Protein AF-0000000072258390 (afdb_homodimer)

Structure (mmCIF, N/CA/C/O backbone):
data_AF-0000000072258390-model_v1
#
loop_
_entity.id
_entity.type
_entity.pdbx_description
1 polymer 'DUF4168 domain-containing protein'
#
loop_
_atom_site.group_PDB
_atom_site.id
_atom_site.type_symbol
_atom_site.label_atom_id
_atom_site.label_alt_id
_atom_site.label_comp_id
_atom_site.label_asym_id
_atom_site.label_entity_id
_atom_site.label_seq_id
_atom_site.pdbx_PDB_ins_code
_atom_site.Cartn_x
_atom_site.Cartn_y
_atom_site.Cartn_z
_atom_site.occupancy
_atom_site.B_iso_or_equiv
_atom_site.auth_seq_id
_atom_site.auth_comp_id
_atom_site.auth_asym_id
_atom_site.auth_atom_id
_atom_site.pdbx_PDB_model_num
ATOM 1 N N . MET A 1 1 ? 30.703 -3.967 0.787 1 18.64 1 MET A N 1
ATOM 2 C CA . MET A 1 1 ? 29.734 -3.896 -0.301 1 18.64 1 MET A CA 1
ATOM 3 C C . MET A 1 1 ? 28.344 -4.27 0.19 1 18.64 1 MET A C 1
ATOM 5 O O . MET A 1 1 ? 28.078 -5.438 0.483 1 18.64 1 MET A O 1
ATOM 9 N N . TYR A 1 2 ? 27.672 -3.467 0.998 1 19.62 2 TYR A N 1
ATOM 10 C CA . TYR A 1 2 ? 26.516 -3.748 1.828 1 19.62 2 TYR A CA 1
ATOM 11 C C . TYR A 1 2 ? 25.297 -4.055 0.969 1 19.62 2 TYR A C 1
ATOM 13 O O . TYR A 1 2 ? 24.891 -3.244 0.13 1 19.62 2 TYR A O 1
ATOM 21 N N . LYS A 1 3 ? 25.266 -5.355 0.508 1 24.11 3 LYS A N 1
ATOM 22 C CA . LYS A 1 3 ? 24.156 -5.898 -0.266 1 24.11 3 LYS A CA 1
ATOM 23 C C . LYS A 1 3 ? 22.812 -5.465 0.323 1 24.11 3 LYS A C 1
ATOM 25 O O . LYS A 1 3 ? 22.5 -5.801 1.465 1 24.11 3 LYS A O 1
ATOM 30 N N . LEU A 1 4 ? 22.359 -4.32 -0.028 1 23.22 4 LEU A N 1
ATOM 31 C CA . LEU A 1 4 ? 21.031 -3.838 0.276 1 23.22 4 LEU A CA 1
ATOM 32 C C . LEU A 1 4 ? 19.969 -4.852 -0.155 1 23.22 4 LEU A C 1
ATOM 34 O O . LEU A 1 4 ? 19.719 -5.027 -1.351 1 23.22 4 LEU A O 1
ATOM 38 N N . VAL A 1 5 ? 20.062 -6.09 0.28 1 22.2 5 VAL A N 1
ATOM 39 C CA . VAL A 1 5 ? 18.969 -7.039 0.092 1 22.2 5 VAL A CA 1
ATOM 40 C C . VAL A 1 5 ? 17.641 -6.359 0.39 1 22.2 5 VAL A C 1
ATOM 42 O O . VAL A 1 5 ? 17.359 -5.992 1.535 1 22.2 5 VAL A O 1
ATOM 45 N N . VAL A 1 6 ? 17.25 -5.461 -0.378 1 26.17 6 VAL A N 1
ATOM 46 C CA . VAL A 1 6 ? 15.906 -4.883 -0.318 1 26.17 6 VAL A CA 1
ATOM 47 C C . VAL A 1 6 ? 14.859 -5.996 -0.324 1 26.17 6 VAL A C 1
ATOM 49 O O . VAL A 1 6 ? 14.789 -6.781 -1.272 1 26.17 6 VAL A O 1
ATOM 52 N N . PRO A 1 7 ? 14.578 -6.543 0.757 1 27.72 7 PRO A N 1
ATOM 53 C CA . PRO A 1 7 ? 13.547 -7.582 0.695 1 27.72 7 PRO A CA 1
ATOM 54 C C . PRO A 1 7 ? 12.4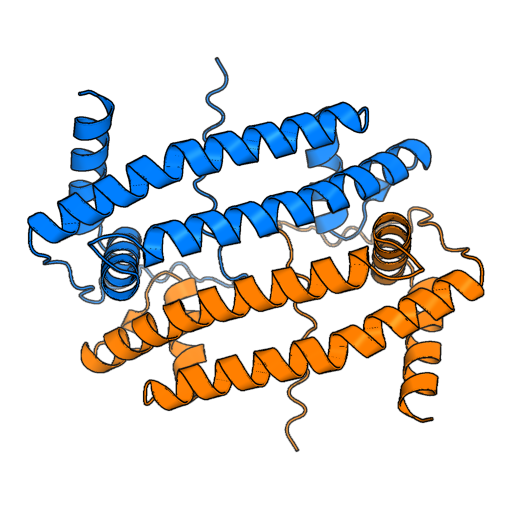06 -7.223 -0.252 1 27.72 7 PRO A C 1
ATOM 56 O O . PRO A 1 7 ? 12.117 -6.043 -0.462 1 27.72 7 PRO A O 1
ATOM 59 N N . PHE A 1 8 ? 12.297 -7.945 -1.267 1 29 8 PHE A N 1
ATOM 60 C CA . PHE A 1 8 ? 11.141 -7.914 -2.154 1 29 8 PHE A CA 1
ATOM 61 C C . PHE A 1 8 ? 9.875 -7.566 -1.381 1 29 8 PHE A C 1
ATOM 63 O O . PHE A 1 8 ? 9.469 -8.312 -0.485 1 29 8 PHE A O 1
ATOM 70 N N . PHE A 1 9 ? 9.805 -6.336 -1.079 1 28.81 9 PHE A N 1
ATOM 71 C CA . PHE A 1 9 ? 8.641 -5.844 -0.343 1 28.81 9 PHE A CA 1
ATOM 72 C C . PHE A 1 9 ? 7.348 -6.379 -0.949 1 28.81 9 PHE A C 1
ATOM 74 O O . PHE A 1 9 ? 6.984 -6.016 -2.068 1 28.81 9 PHE A O 1
ATOM 81 N N . VAL A 1 10 ? 7.129 -7.664 -0.891 1 28.33 10 VAL A N 1
ATOM 82 C CA . VAL A 1 10 ? 5.766 -8.148 -1.091 1 28.33 10 VAL A CA 1
ATOM 83 C C . VAL A 1 10 ? 4.777 -7.164 -0.468 1 28.33 10 VAL A C 1
ATOM 85 O O . VAL A 1 10 ? 4.863 -6.855 0.723 1 28.33 10 VAL A O 1
ATOM 88 N N . PHE A 1 11 ? 4.34 -6.23 -1.202 1 30.25 11 PHE A N 1
ATOM 89 C CA . PHE A 1 11 ? 3.176 -5.406 -0.898 1 30.25 11 PHE A CA 1
ATOM 90 C C . PHE A 1 11 ? 2.205 -6.152 0.009 1 30.25 11 PHE A C 1
ATOM 92 O O . PHE A 1 11 ? 1.438 -6.996 -0.457 1 30.25 11 PHE A O 1
ATOM 99 N N . ALA A 1 12 ? 2.682 -6.508 1.164 1 30.08 12 ALA A N 1
ATOM 100 C CA . ALA A 1 12 ? 1.752 -7.082 2.135 1 30.08 12 ALA A CA 1
ATOM 101 C C . ALA A 1 12 ? 0.51 -6.207 2.285 1 30.08 12 ALA A C 1
ATOM 103 O O . ALA A 1 12 ? 0.615 -5.016 2.576 1 30.08 12 ALA A O 1
ATOM 104 N N . LEU A 1 13 ? -0.438 -6.402 1.607 1 29.64 13 LEU A N 1
ATOM 105 C CA . LEU A 1 13 ? -1.771 -5.984 2.023 1 29.64 13 LEU A CA 1
ATOM 106 C C . LEU A 1 13 ? -1.887 -5.965 3.543 1 29.64 13 LEU A C 1
ATOM 108 O O . LEU A 1 13 ? -1.818 -7.016 4.188 1 29.64 13 LEU A O 1
ATOM 112 N N . PHE A 1 14 ? -1.233 -4.984 4.086 1 31.42 14 PHE A N 1
ATOM 113 C CA . PHE A 1 14 ? -1.323 -4.711 5.516 1 31.42 14 PHE A CA 1
ATOM 114 C C . PHE A 1 14 ? -2.748 -4.914 6.016 1 31.42 14 PHE A C 1
ATOM 116 O O . PHE A 1 14 ? -3.545 -3.975 6.039 1 31.42 14 PHE A O 1
ATOM 123 N N . PHE A 1 15 ? -3.408 -6.016 5.785 1 30.53 15 PHE A N 1
ATOM 124 C CA . PHE A 1 15 ? -4.453 -6.352 6.746 1 30.53 15 PHE A CA 1
ATOM 125 C C . PHE A 1 15 ? -3.902 -6.355 8.164 1 30.53 15 PHE A C 1
ATOM 127 O O . PHE A 1 15 ? -2.957 -7.09 8.469 1 30.53 15 PHE A O 1
ATOM 134 N N . GLY A 1 16 ? -3.764 -5.176 8.766 1 30.98 16 GLY A N 1
ATOM 135 C CA . GLY A 1 16 ? -3.475 -4.969 10.18 1 30.98 16 GLY A CA 1
ATOM 136 C C . GLY A 1 16 ? -3.947 -6.113 11.055 1 30.98 16 GLY A C 1
ATOM 137 O O . GLY A 1 16 ? -4.957 -5.988 11.75 1 30.98 16 GLY A O 1
ATOM 138 N N . PHE A 1 17 ? -4.152 -7.352 10.703 1 27.19 17 PHE A N 1
ATOM 139 C CA . PHE A 1 17 ? -4.422 -8.359 11.727 1 27.19 17 PHE A CA 1
ATOM 140 C C . PHE A 1 17 ? -3.217 -8.539 12.641 1 27.19 17 PHE A C 1
ATOM 142 O O . PHE A 1 17 ? -2.078 -8.594 12.172 1 27.19 17 PHE A O 1
ATOM 149 N N . THR A 1 18 ? -3.18 -7.945 13.859 1 28.89 18 THR A N 1
ATOM 150 C CA . THR A 1 18 ? -2.332 -8.281 15 1 28.89 18 THR A CA 1
ATOM 151 C C . THR A 1 18 ? -1.935 -9.75 14.969 1 28.89 18 THR A C 1
ATOM 153 O O . THR A 1 18 ? -2.771 -10.617 14.711 1 28.89 18 THR A O 1
ATOM 156 N N . ALA A 1 19 ? -0.691 -10.086 14.734 1 29.61 19 ALA A N 1
ATOM 157 C CA . ALA A 1 19 ? 0.117 -11.289 14.594 1 29.61 19 ALA A CA 1
ATOM 158 C C . ALA A 1 19 ? 0.12 -12.102 15.891 1 29.61 19 ALA A C 1
ATOM 160 O O . ALA A 1 19 ? 0.948 -11.859 16.781 1 29.61 19 ALA A O 1
ATOM 161 N N . SER A 1 20 ? -0.78 -12.195 16.812 1 30.02 20 SER A N 1
ATOM 162 C CA . SER A 1 20 ? -0.379 -13.281 17.688 1 30.02 20 SER A CA 1
ATOM 163 C C . SER A 1 20 ? -0.099 -14.555 16.906 1 30.02 20 SER A C 1
ATOM 165 O O . SER A 1 20 ? -1.012 -15.344 16.656 1 30.02 20 SER A O 1
ATOM 167 N N . ALA A 1 21 ? 0.735 -14.555 15.898 1 32.16 21 ALA A N 1
ATOM 168 C CA . ALA A 1 21 ? 0.927 -15.789 15.141 1 32.16 21 ALA A CA 1
ATOM 169 C C . ALA A 1 21 ? 1.533 -16.875 16.016 1 32.16 21 ALA A C 1
ATOM 171 O O . ALA A 1 21 ? 2.668 -16.75 16.484 1 32.16 21 ALA A O 1
ATOM 172 N N . GLN A 1 22 ? 0.817 -17.609 16.875 1 29.64 22 GLN A N 1
ATOM 173 C CA . GLN A 1 22 ? 1.322 -18.922 17.234 1 29.64 22 GLN A CA 1
ATOM 174 C C . GLN A 1 22 ? 1.975 -19.625 16.047 1 29.64 22 GLN A C 1
ATOM 176 O O . GLN A 1 22 ? 1.495 -19.5 14.914 1 29.64 22 GLN A O 1
ATOM 181 N N . GLU A 1 23 ? 3.232 -20.062 16.062 1 32.78 23 GLU A N 1
ATOM 182 C CA . GLU A 1 23 ? 4.027 -20.875 15.141 1 32.78 23 GLU A CA 1
ATOM 183 C C . GLU A 1 23 ? 3.227 -22.062 14.625 1 32.78 23 GLU A C 1
ATOM 185 O O . GLU A 1 23 ? 3.24 -23.141 15.227 1 32.78 23 GLU A O 1
ATOM 190 N N . VAL A 1 24 ? 1.933 -22.156 14.641 1 33.72 24 VAL A N 1
ATOM 191 C CA . VAL A 1 24 ? 1.408 -23.375 14.039 1 33.72 24 VAL A CA 1
ATOM 192 C C . VAL A 1 24 ? 2.158 -23.688 12.742 1 33.72 24 VAL A C 1
ATOM 194 O O . VAL A 1 24 ? 2.291 -22.812 11.875 1 33.72 24 VAL A O 1
ATOM 197 N N . MET A 1 25 ? 3.156 -24.656 12.75 1 33.03 25 MET A N 1
ATOM 198 C CA . MET A 1 25 ? 3.729 -25.25 11.547 1 33.03 25 MET A CA 1
ATOM 199 C C . MET A 1 25 ? 2.689 -25.328 10.438 1 33.03 25 MET A C 1
ATOM 201 O O . MET A 1 25 ? 1.599 -25.875 10.641 1 33.03 25 MET A O 1
ATOM 205 N N . PRO A 1 26 ? 2.598 -24.453 9.516 1 36.5 26 PRO A N 1
ATOM 206 C CA . PRO A 1 26 ? 1.608 -24.516 8.438 1 36.5 26 PRO A CA 1
ATOM 207 C C . PRO A 1 26 ? 1.453 -25.906 7.855 1 36.5 26 PRO A C 1
ATOM 209 O O . PRO A 1 26 ? 2.445 -26.547 7.48 1 36.5 26 PRO A O 1
ATOM 212 N N . GLN A 1 27 ? 0.725 -26.828 8.367 1 33.72 27 GLN A N 1
ATOM 213 C CA . GLN A 1 27 ? 0.374 -27.984 7.562 1 33.72 27 GLN A CA 1
ATOM 214 C C . GLN A 1 27 ? 0.309 -27.625 6.078 1 33.72 27 GLN A C 1
ATOM 216 O O . GLN A 1 27 ? -0.26 -26.594 5.707 1 33.72 27 GLN A O 1
ATOM 221 N N . GLN A 1 28 ? 1.21 -28.078 5.086 1 39.5 28 GLN A N 1
ATOM 222 C CA . GLN A 1 28 ? 1.417 -27.969 3.648 1 39.5 28 GLN A CA 1
ATOM 223 C C . GLN A 1 28 ? 0.091 -28.031 2.895 1 39.5 28 GLN A C 1
ATOM 225 O O . GLN A 1 28 ? -0.492 -29.109 2.756 1 39.5 28 GLN A O 1
ATOM 230 N N . MET A 1 29 ? -0.984 -27.297 3.07 1 44.06 29 MET A N 1
ATOM 231 C CA . MET A 1 29 ? -2.17 -27.234 2.219 1 44.06 29 MET A CA 1
ATOM 232 C C . MET A 1 29 ? -1.786 -27.297 0.745 1 44.06 29 MET A C 1
ATOM 234 O O . MET A 1 29 ? -0.744 -26.766 0.349 1 44.06 29 MET A O 1
ATOM 238 N N . GLU A 1 30 ? -2.184 -28.156 -0.125 1 53.56 30 GLU A N 1
ATOM 239 C CA . GLU A 1 30 ? -1.648 -28.531 -1.433 1 53.56 30 GLU A CA 1
ATOM 240 C C . GLU A 1 30 ? -1.749 -27.375 -2.418 1 53.56 30 GLU A C 1
ATOM 242 O O . GLU A 1 30 ? -2.832 -27.062 -2.924 1 53.56 30 GLU A O 1
ATOM 247 N N . VAL A 1 31 ? -1.296 -26.141 -2.225 1 68.25 31 VAL A N 1
ATOM 248 C CA . VAL A 1 31 ? -1.066 -25.172 -3.283 1 68.25 31 VAL A CA 1
ATOM 249 C C . VAL A 1 31 ? -0.643 -25.875 -4.562 1 68.25 31 VAL A C 1
ATOM 251 O O . VAL A 1 31 ? 0.019 -26.922 -4.512 1 68.25 31 VAL A O 1
ATOM 254 N N . GLN A 1 32 ? -1.463 -25.406 -5.641 1 78.5 32 GLN A N 1
ATOM 255 C CA . GLN A 1 32 ? -1.019 -26 -6.895 1 78.5 32 GLN A CA 1
ATOM 256 C C . GLN A 1 32 ? 0.499 -25.922 -7.035 1 78.5 32 GLN A C 1
ATOM 258 O O . GLN A 1 32 ? 1.076 -24.844 -6.996 1 78.5 32 GLN A O 1
ATOM 263 N N . GLU A 1 33 ? 0.887 -27.016 -7.07 1 85.62 33 GLU A N 1
ATOM 264 C CA . GLU A 1 33 ? 2.346 -27.031 -7.121 1 85.62 33 GLU A CA 1
ATOM 265 C C . GLU A 1 33 ? 2.846 -27.391 -8.523 1 85.62 33 GLU A C 1
ATOM 267 O O . GLU A 1 33 ? 4.02 -27.188 -8.836 1 85.62 33 GLU A O 1
ATOM 272 N N . ASP A 1 34 ? 1.769 -27.906 -9.234 1 88.94 34 ASP A N 1
ATOM 273 C CA . ASP A 1 34 ? 2.17 -28.312 -10.578 1 88.94 34 ASP A CA 1
ATOM 274 C C . ASP A 1 34 ? 1.646 -27.328 -11.617 1 88.94 34 ASP A C 1
ATOM 276 O O . ASP A 1 34 ? 0.438 -27.109 -11.727 1 88.94 34 ASP A O 1
ATOM 280 N N . PHE A 1 35 ? 2.516 -26.672 -12.219 1 94.25 35 PHE A N 1
ATOM 281 C CA . PHE A 1 35 ? 2.26 -25.766 -13.328 1 94.25 35 PHE A CA 1
ATOM 282 C C . PHE A 1 35 ? 3.031 -26.188 -14.57 1 94.25 35 PHE A C 1
ATOM 284 O O . PHE A 1 35 ? 4.121 -26.75 -14.461 1 94.25 35 PHE A O 1
ATOM 291 N N . PRO A 1 36 ? 2.344 -25.938 -15.789 1 94.69 36 PRO A N 1
ATOM 292 C CA . PRO A 1 36 ? 3.18 -26.125 -16.969 1 94.69 36 PRO A CA 1
ATOM 293 C C . PRO A 1 36 ? 4.492 -25.359 -16.906 1 94.69 36 PRO A C 1
ATOM 295 O O . PRO A 1 36 ? 4.52 -24.219 -16.406 1 94.69 36 PRO A O 1
ATOM 298 N N . GLU A 1 37 ? 5.531 -26.031 -17.406 1 95.56 37 GLU A N 1
ATOM 299 C CA . GLU A 1 37 ? 6.84 -25.391 -17.375 1 95.56 37 GLU A CA 1
ATOM 300 C C . GLU A 1 37 ? 6.812 -24.031 -18.094 1 95.56 37 GLU A C 1
ATOM 302 O O . GLU A 1 37 ? 7.484 -23.094 -17.672 1 95.56 37 GLU A O 1
ATOM 307 N N . GLU A 1 38 ? 6.047 -23.953 -19.109 1 96.94 38 GLU A N 1
ATOM 308 C CA . GLU A 1 38 ? 5.926 -22.719 -19.875 1 96.94 38 GLU A CA 1
ATOM 309 C C . GLU A 1 38 ? 5.387 -21.578 -19.016 1 96.94 38 GLU A C 1
ATOM 311 O O . GLU A 1 38 ? 5.828 -20.438 -19.141 1 96.94 38 GLU A O 1
ATOM 316 N N . ASP A 1 39 ? 4.453 -21.844 -18.156 1 97.38 39 ASP A N 1
ATOM 317 C CA . ASP A 1 39 ? 3.865 -20.844 -17.281 1 97.38 39 ASP A CA 1
ATOM 318 C C . ASP A 1 39 ? 4.883 -20.344 -16.266 1 97.38 39 ASP A C 1
ATOM 320 O O . ASP A 1 39 ? 4.938 -19.156 -15.961 1 97.38 39 ASP A O 1
ATOM 324 N N . ILE A 1 40 ? 5.641 -21.281 -15.773 1 97.62 40 ILE A N 1
ATOM 325 C CA . ILE A 1 40 ? 6.672 -20.906 -14.812 1 97.62 40 ILE A CA 1
ATOM 326 C C . ILE A 1 40 ? 7.719 -20.031 -15.492 1 97.62 40 ILE A C 1
ATOM 328 O O . ILE A 1 40 ? 8.172 -19.047 -14.914 1 97.62 40 ILE A O 1
ATOM 332 N N . LYS A 1 41 ? 8.047 -20.391 -16.703 1 97.06 41 LYS A N 1
ATOM 333 C CA . LYS A 1 41 ? 8.992 -19.594 -17.469 1 97.06 41 LYS A CA 1
ATOM 334 C C . LYS A 1 41 ? 8.461 -18.172 -17.688 1 97.06 41 LYS A C 1
ATOM 336 O O . LYS A 1 41 ? 9.195 -17.203 -17.531 1 97.06 41 LYS A O 1
ATOM 341 N N . LYS A 1 42 ? 7.223 -18.078 -18.062 1 97.88 42 LYS A N 1
ATOM 342 C CA . LYS A 1 42 ? 6.605 -16.766 -18.25 1 97.88 42 LYS A CA 1
ATOM 343 C C . LYS A 1 42 ? 6.586 -15.977 -16.953 1 97.88 42 LYS A C 1
ATOM 345 O O . LYS A 1 42 ? 6.797 -14.758 -16.953 1 97.88 42 LYS A O 1
ATOM 350 N N . PHE A 1 43 ? 6.301 -16.656 -15.852 1 98 43 PHE A N 1
ATOM 351 C CA . PHE A 1 43 ? 6.344 -16.016 -14.531 1 98 43 PHE A CA 1
ATOM 352 C C . PHE A 1 43 ? 7.73 -15.453 -14.25 1 98 43 PHE A C 1
ATOM 354 O O . PHE A 1 43 ? 7.863 -14.312 -13.805 1 98 43 PHE A O 1
ATOM 361 N N . VAL A 1 44 ? 8.758 -16.219 -14.484 1 97.56 44 VAL A N 1
ATOM 362 C CA . VAL A 1 44 ? 10.141 -15.789 -14.289 1 97.56 44 VAL A CA 1
ATOM 363 C C . VAL A 1 44 ? 10.445 -14.586 -15.18 1 97.56 44 VAL A C 1
ATOM 365 O O . VAL A 1 44 ? 11.023 -13.594 -14.719 1 97.56 44 VAL A O 1
ATOM 368 N N . ASP A 1 45 ? 9.961 -14.641 -16.422 1 97 45 ASP A N 1
ATOM 369 C CA . ASP A 1 45 ? 10.188 -13.555 -17.359 1 97 45 ASP A CA 1
ATOM 370 C C . ASP A 1 45 ? 9.547 -12.258 -16.875 1 97 45 ASP A C 1
ATOM 372 O O . ASP A 1 45 ? 10.164 -11.188 -16.953 1 97 45 ASP A O 1
ATOM 376 N N . VAL A 1 46 ? 8.312 -12.367 -16.438 1 97.12 46 VAL A N 1
ATOM 377 C CA . VAL A 1 46 ? 7.625 -11.188 -15.922 1 97.12 46 VAL A CA 1
ATOM 378 C C . VAL A 1 46 ? 8.406 -10.602 -14.75 1 97.12 46 VAL A C 1
ATOM 380 O O . VAL A 1 46 ? 8.594 -9.383 -14.664 1 97.12 46 VAL A O 1
ATOM 383 N N . ASN A 1 47 ? 8.883 -11.469 -13.867 1 96.94 47 ASN A N 1
ATOM 384 C CA . ASN A 1 47 ? 9.625 -11.016 -12.695 1 96.94 47 ASN A CA 1
ATOM 385 C C . ASN A 1 47 ? 10.945 -10.367 -13.094 1 96.94 47 ASN A C 1
ATOM 387 O O . ASN A 1 47 ? 11.375 -9.391 -12.477 1 96.94 47 ASN A O 1
ATOM 391 N N . LEU A 1 48 ? 11.578 -10.867 -14.102 1 96.19 48 LEU A N 1
ATOM 392 C CA . LEU A 1 48 ? 12.805 -10.266 -14.602 1 96.19 48 LEU A CA 1
ATOM 393 C C . LEU A 1 48 ? 12.547 -8.867 -15.148 1 96.19 48 LEU A C 1
ATOM 395 O O . LEU A 1 48 ? 13.398 -7.984 -15.031 1 96.19 48 LEU A O 1
ATOM 399 N N . GLN A 1 49 ? 11.383 -8.711 -15.719 1 95.88 49 GLN A N 1
ATOM 400 C CA . GLN A 1 49 ? 11.016 -7.406 -16.266 1 95.88 49 GLN A CA 1
ATOM 401 C C . GLN A 1 49 ? 10.633 -6.438 -15.148 1 95.88 49 GLN A C 1
ATOM 403 O O . GLN A 1 49 ? 10.797 -5.223 -15.281 1 95.88 49 GLN A O 1
ATOM 408 N N . VAL A 1 50 ? 10.109 -6.93 -14.094 1 95.88 50 VAL A N 1
ATOM 409 C CA . VAL A 1 50 ? 9.664 -6.121 -12.961 1 95.88 50 VAL A CA 1
ATOM 410 C C . VAL A 1 50 ? 10.883 -5.629 -12.172 1 95.88 50 VAL A C 1
ATOM 412 O O . VAL A 1 50 ? 10.867 -4.531 -11.617 1 95.88 50 VAL A O 1
ATOM 415 N N . MET A 1 51 ? 12 -6.352 -12.148 1 94.75 51 MET A N 1
ATOM 416 C CA . MET A 1 51 ? 13.195 -6.031 -11.375 1 94.75 51 MET A CA 1
ATOM 417 C C . MET A 1 51 ? 13.742 -4.66 -11.766 1 94.75 51 MET A C 1
ATOM 419 O O . MET A 1 51 ? 13.945 -3.803 -10.906 1 94.75 51 MET A O 1
ATOM 423 N N . PRO A 1 52 ? 13.922 -4.348 -13.125 1 96.19 52 PRO A N 1
ATOM 424 C CA . PRO A 1 52 ? 14.422 -3.016 -13.469 1 96.19 52 PRO A CA 1
ATOM 425 C C . PRO A 1 52 ? 13.438 -1.906 -13.125 1 96.19 52 PRO A C 1
ATOM 427 O O . PRO A 1 52 ? 13.844 -0.773 -12.852 1 96.19 52 PRO A O 1
ATOM 430 N N . ILE A 1 53 ? 12.086 -2.209 -13.133 1 96.38 53 ILE A N 1
ATOM 431 C CA . ILE A 1 53 ? 11.086 -1.233 -12.719 1 96.38 53 ILE A CA 1
ATOM 432 C C . ILE A 1 53 ? 11.281 -0.884 -11.242 1 96.38 53 ILE A C 1
ATOM 434 O O . ILE A 1 53 ? 11.297 0.293 -10.875 1 96.38 53 ILE A O 1
ATOM 438 N N . GLN A 1 54 ? 11.438 -1.867 -10.438 1 93.38 54 GLN A N 1
ATOM 439 C CA . GLN A 1 54 ? 11.688 -1.665 -9.016 1 93.38 54 GLN A CA 1
ATOM 440 C C . GLN A 1 54 ? 12.969 -0.873 -8.781 1 93.38 54 GLN A C 1
ATOM 442 O O . GLN A 1 54 ? 12.992 0.068 -7.988 1 93.38 54 GLN A O 1
ATOM 447 N N . GLU A 1 55 ? 14.062 -1.175 -9.484 1 95.44 55 GLU A N 1
ATOM 448 C CA . GLU A 1 55 ? 15.336 -0.468 -9.375 1 95.44 55 GLU A CA 1
ATOM 449 C C . GLU A 1 55 ? 15.188 1.002 -9.758 1 95.44 55 GLU A C 1
ATOM 451 O O . GLU A 1 55 ? 15.703 1.884 -9.078 1 95.44 55 GLU A O 1
ATOM 456 N N . LYS A 1 56 ? 14.461 1.14 -10.852 1 97.69 56 LYS A N 1
ATOM 457 C CA . LYS A 1 56 ? 14.188 2.496 -11.312 1 97.69 56 LYS A CA 1
ATOM 458 C C . LYS A 1 56 ? 13.508 3.322 -10.227 1 97.69 56 LYS A C 1
ATOM 460 O O . LYS A 1 56 ? 13.945 4.434 -9.922 1 97.69 56 LYS A O 1
ATOM 465 N N . TYR A 1 57 ? 12.477 2.771 -9.625 1 96.75 57 TYR A N 1
ATOM 466 C CA . TYR A 1 57 ? 11.703 3.521 -8.641 1 96.75 57 TYR A CA 1
ATOM 467 C C . TYR A 1 57 ? 12.422 3.582 -7.305 1 96.75 57 TYR A C 1
ATOM 469 O O . TYR A 1 57 ? 12.258 4.543 -6.547 1 96.75 57 TYR A O 1
ATOM 477 N N . GLN A 1 58 ? 13.266 2.633 -6.98 1 94.12 58 GLN A N 1
ATOM 478 C CA . GLN A 1 58 ? 14.133 2.729 -5.809 1 94.12 58 GLN A CA 1
ATOM 479 C C . GLN A 1 58 ? 15.094 3.906 -5.934 1 94.12 58 GLN A C 1
ATOM 481 O O . GLN A 1 58 ? 15.297 4.652 -4.973 1 94.12 58 GLN A O 1
ATOM 486 N N . SER A 1 59 ? 15.68 4.043 -7.113 1 97.38 59 SER A N 1
ATOM 487 C CA . SER A 1 59 ? 16.562 5.172 -7.371 1 97.38 59 SER A CA 1
ATOM 488 C C . SER A 1 59 ? 15.828 6.5 -7.227 1 97.38 59 SER A C 1
ATOM 490 O O . SER A 1 59 ? 16.344 7.434 -6.609 1 97.38 59 SER A O 1
ATOM 492 N N . LYS A 1 60 ? 14.609 6.496 -7.742 1 97.56 60 LYS A N 1
ATOM 493 C CA . LYS A 1 60 ? 13.797 7.703 -7.629 1 97.56 60 LYS A CA 1
ATOM 494 C C . LYS A 1 60 ? 13.523 8.047 -6.168 1 97.56 60 LYS A C 1
ATOM 496 O O . LYS A 1 60 ? 13.508 9.219 -5.789 1 97.56 60 LYS A O 1
ATOM 501 N N . MET A 1 61 ? 13.273 7.059 -5.336 1 96.12 61 MET A N 1
ATOM 502 C CA . MET A 1 61 ? 13.023 7.262 -3.914 1 96.12 61 MET A CA 1
ATOM 503 C C . MET A 1 61 ? 14.266 7.82 -3.221 1 96.12 61 MET A C 1
ATOM 505 O O . MET A 1 61 ? 14.172 8.781 -2.453 1 96.12 61 MET A O 1
ATOM 509 N N . MET A 1 62 ? 15.438 7.238 -3.465 1 96.56 62 MET A N 1
ATOM 510 C CA . MET A 1 62 ? 16.688 7.707 -2.875 1 96.56 62 MET A CA 1
ATOM 511 C C . MET A 1 62 ? 16.969 9.148 -3.281 1 96.56 62 MET A C 1
ATOM 513 O O . MET A 1 62 ? 17.359 9.969 -2.447 1 96.56 62 MET A O 1
ATOM 517 N N . GLU A 1 63 ? 16.766 9.375 -4.605 1 97.19 63 GLU A N 1
ATOM 518 C CA . GLU A 1 63 ? 16.984 10.727 -5.117 1 97.19 63 GLU A CA 1
ATOM 519 C C . GLU A 1 63 ? 16.062 11.727 -4.43 1 97.19 63 GLU A C 1
ATOM 521 O O . GLU A 1 63 ? 16.484 12.836 -4.094 1 97.19 63 GLU A O 1
ATOM 526 N N . SER A 1 64 ? 14.812 11.32 -4.25 1 96.25 64 SER A N 1
ATOM 527 C CA . SER A 1 64 ? 13.852 12.195 -3.584 1 96.25 64 SER A CA 1
ATOM 528 C C . SER A 1 64 ? 14.281 12.5 -2.152 1 96.25 64 SER A C 1
ATOM 530 O O . SER A 1 64 ? 14.164 13.641 -1.694 1 96.25 64 SER A O 1
ATOM 532 N N . ILE A 1 65 ? 14.773 11.547 -1.423 1 96.19 65 ILE A N 1
ATOM 533 C CA . ILE A 1 65 ? 15.234 11.727 -0.051 1 96.19 65 ILE A CA 1
ATOM 534 C C . ILE A 1 65 ? 16.453 12.656 -0.033 1 96.19 65 ILE A C 1
ATOM 536 O O . ILE A 1 65 ? 16.5 13.602 0.755 1 96.19 65 ILE A O 1
ATOM 540 N N . GLU A 1 66 ? 17.406 12.406 -0.956 1 96 66 GLU A N 1
ATOM 541 C CA . GLU A 1 66 ? 18.609 13.219 -1.013 1 96 66 GLU A CA 1
ATOM 542 C C . GLU A 1 66 ? 18.297 14.664 -1.368 1 96 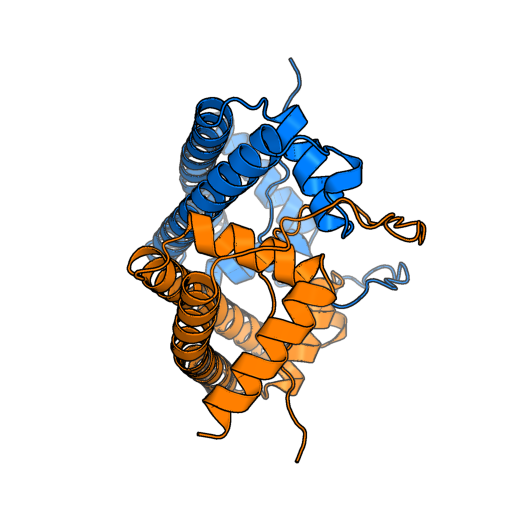66 GLU A C 1
ATOM 544 O O . GLU A 1 66 ? 18.891 15.594 -0.819 1 96 66 GLU A O 1
ATOM 549 N N . GLU A 1 67 ? 17.359 14.797 -2.24 1 95.81 67 GLU A N 1
ATOM 550 C CA . GLU A 1 67 ? 16.953 16.141 -2.652 1 95.81 67 GLU A CA 1
ATOM 551 C C . GLU A 1 67 ? 16.312 16.891 -1.497 1 95.81 67 GLU A C 1
ATOM 553 O O . GLU A 1 67 ? 16.281 18.125 -1.505 1 95.81 67 GLU A O 1
ATOM 558 N N . SER A 1 68 ? 15.781 16.188 -0.545 1 94.44 68 SER A N 1
ATOM 559 C CA . SER A 1 68 ? 15.18 16.812 0.627 1 94.44 68 SER A CA 1
ATOM 560 C C . SER A 1 68 ? 16.234 17.203 1.653 1 94.44 68 SER A C 1
ATOM 562 O O . SER A 1 68 ? 15.93 17.812 2.678 1 94.44 68 SER A O 1
ATOM 564 N N . GLY A 1 69 ? 17.516 16.797 1.461 1 93.62 69 GLY A N 1
ATOM 565 C CA . GLY A 1 69 ? 18.609 17.156 2.34 1 93.62 69 GLY A CA 1
ATOM 566 C C . GLY A 1 69 ? 18.859 16.141 3.434 1 93.62 69 GLY A C 1
ATOM 567 O O . GLY A 1 69 ? 19.5 16.438 4.441 1 93.62 69 GLY A O 1
ATOM 568 N N . MET A 1 70 ? 18.297 15 3.254 1 94.88 70 MET A N 1
ATOM 569 C CA . MET A 1 70 ? 18.453 13.945 4.25 1 94.88 70 MET A CA 1
ATOM 570 C C . MET A 1 70 ? 19.203 12.75 3.662 1 94.88 70 MET A C 1
ATOM 572 O O . MET A 1 70 ? 19.156 12.516 2.451 1 94.88 70 MET A O 1
ATOM 576 N N . THR A 1 71 ? 19.875 11.969 4.562 1 94.69 71 THR A N 1
ATOM 577 C CA . THR A 1 71 ? 20.406 10.672 4.141 1 94.69 71 THR A CA 1
ATOM 578 C C . THR A 1 71 ? 19.312 9.602 4.223 1 94.69 71 THR A C 1
ATOM 580 O O . THR A 1 71 ? 18.344 9.758 4.953 1 94.69 71 THR A O 1
ATOM 583 N N . VAL A 1 72 ? 19.438 8.602 3.537 1 94.75 72 VAL A N 1
ATOM 584 C CA . VAL A 1 72 ? 18.5 7.488 3.553 1 94.75 72 VAL A CA 1
ATOM 585 C C . VAL A 1 72 ? 18.406 6.91 4.965 1 94.75 72 VAL A C 1
ATOM 587 O O . VAL A 1 72 ? 17.312 6.582 5.434 1 94.75 72 VAL A O 1
ATOM 590 N N . GLU A 1 73 ? 19.547 6.828 5.629 1 94.81 73 GLU A N 1
ATOM 591 C CA . GLU A 1 73 ? 19.594 6.305 6.992 1 94.81 73 GLU A CA 1
ATOM 592 C C . GLU A 1 73 ? 18.766 7.168 7.941 1 94.81 73 GLU A C 1
ATOM 594 O O . GLU A 1 73 ? 18.016 6.645 8.773 1 94.81 73 GLU A O 1
ATOM 599 N N . ARG A 1 74 ? 19.016 8.453 7.805 1 95.5 74 ARG A N 1
ATOM 600 C CA . ARG A 1 74 ? 18.266 9.367 8.664 1 95.5 74 ARG A CA 1
ATOM 601 C C . ARG A 1 74 ? 16.781 9.289 8.375 1 95.5 74 ARG A C 1
ATOM 603 O O . ARG A 1 74 ? 15.961 9.305 9.305 1 95.5 74 ARG A O 1
ATOM 610 N N . PHE A 1 75 ? 16.438 9.258 7.156 1 96.38 75 PHE A N 1
ATOM 611 C CA . PHE A 1 75 ? 15.031 9.117 6.77 1 96.38 75 PHE A CA 1
ATOM 612 C C . PHE A 1 75 ? 14.43 7.855 7.379 1 96.38 75 PHE A C 1
ATOM 614 O O . PHE A 1 75 ? 13.312 7.887 7.902 1 96.38 75 PHE A O 1
ATOM 621 N N . GLU A 1 76 ? 15.102 6.801 7.293 1 91.5 76 GLU A N 1
ATOM 622 C CA . GLU A 1 76 ? 14.648 5.535 7.859 1 91.5 76 GLU A CA 1
ATOM 623 C C . GLU A 1 76 ? 14.445 5.648 9.367 1 91.5 76 GLU A C 1
ATOM 625 O O . GLU A 1 76 ? 13.461 5.133 9.906 1 91.5 76 GLU A O 1
ATOM 630 N N . ALA A 1 77 ? 15.375 6.27 10.023 1 94.12 77 ALA A N 1
ATOM 631 C CA . ALA A 1 77 ? 15.25 6.461 11.461 1 94.12 77 ALA A CA 1
ATOM 632 C C . ALA A 1 77 ? 13.984 7.25 11.805 1 94.12 77 ALA A C 1
ATOM 634 O O . ALA A 1 77 ? 13.234 6.871 12.703 1 94.12 77 ALA A O 1
ATOM 635 N N . LEU A 1 78 ? 13.75 8.305 11.031 1 93.5 78 LEU A N 1
ATOM 636 C CA . LEU A 1 78 ? 12.562 9.125 11.234 1 93.5 78 LEU A CA 1
ATOM 637 C C . LEU A 1 78 ? 11.289 8.336 10.93 1 93.5 78 LEU A C 1
ATOM 639 O O . LEU A 1 78 ? 10.305 8.422 11.664 1 93.5 78 LEU A O 1
ATOM 643 N N . SER A 1 79 ? 11.352 7.609 9.875 1 92.5 79 SER A N 1
ATOM 644 C CA . SER A 1 79 ? 10.219 6.781 9.484 1 92.5 79 SER A CA 1
ATOM 645 C C . SER A 1 79 ? 9.875 5.766 10.57 1 92.5 79 SER A C 1
ATOM 647 O O . SER A 1 79 ? 8.695 5.547 10.867 1 92.5 79 SER A O 1
ATOM 649 N N . MET A 1 80 ? 10.891 5.102 11.109 1 89.44 80 MET A N 1
ATOM 650 C CA . MET A 1 80 ? 10.688 4.129 12.18 1 89.44 80 MET A CA 1
ATOM 651 C C . MET A 1 80 ? 10.078 4.793 13.414 1 89.44 80 MET A C 1
ATOM 653 O O . MET A 1 80 ? 9.141 4.258 14.008 1 89.44 80 MET A O 1
ATOM 657 N N . ALA A 1 81 ? 10.562 5.926 13.742 1 89.94 81 ALA A N 1
ATOM 658 C CA . ALA A 1 81 ? 10.008 6.664 14.875 1 89.94 81 ALA A CA 1
ATOM 659 C C . ALA A 1 81 ? 8.547 7.023 14.633 1 89.94 81 ALA A C 1
ATOM 661 O O . ALA A 1 81 ? 7.711 6.875 15.531 1 89.94 81 ALA A O 1
ATOM 662 N N . GLN A 1 82 ? 8.305 7.535 13.414 1 85.88 82 GLN A N 1
ATOM 663 C CA . GLN A 1 82 ? 6.934 7.871 13.047 1 85.88 82 GLN A CA 1
ATOM 664 C C . GLN A 1 82 ? 6.023 6.652 13.148 1 85.88 82 GLN A C 1
ATOM 666 O O . GLN A 1 82 ? 4.898 6.75 13.648 1 85.88 82 GLN A O 1
ATOM 671 N N . GLN A 1 83 ? 6.504 5.57 12.633 1 82.38 83 GLN A N 1
ATOM 672 C CA . GLN A 1 83 ? 5.734 4.328 12.648 1 82.38 83 GLN A CA 1
ATOM 673 C C . GLN A 1 83 ? 5.449 3.877 14.078 1 82.38 83 GLN A C 1
ATOM 675 O O . GLN A 1 83 ? 4.395 3.305 14.359 1 82.38 83 GLN A O 1
ATOM 680 N N . ASN A 1 84 ? 6.316 4.141 14.883 1 82.62 84 ASN A N 1
ATOM 681 C CA . ASN A 1 84 ? 6.176 3.768 16.281 1 82.62 84 ASN A CA 1
ATOM 682 C C . ASN A 1 84 ? 5.277 4.746 17.031 1 82.62 84 ASN A C 1
ATOM 684 O O . ASN A 1 84 ? 5.023 4.57 18.234 1 82.62 84 ASN A O 1
ATOM 688 N N . GLY A 1 85 ? 4.871 5.777 16.328 1 76.88 85 GLY A N 1
ATOM 689 C CA . GLY A 1 85 ? 3.822 6.633 16.844 1 76.88 85 GLY A CA 1
ATOM 690 C C . GLY A 1 85 ? 4.34 7.965 17.359 1 76.88 85 GLY A C 1
ATOM 691 O O . GLY A 1 85 ? 3.557 8.82 17.766 1 76.88 85 GLY A O 1
ATOM 692 N N . ASP A 1 86 ? 5.707 8.102 17.375 1 81.75 86 ASP A N 1
ATOM 693 C CA . ASP A 1 86 ? 6.258 9.359 17.844 1 81.75 86 ASP A CA 1
ATOM 694 C C . ASP A 1 86 ? 7.539 9.719 17.109 1 81.75 86 ASP A C 1
ATOM 696 O O . ASP A 1 86 ? 8.641 9.359 17.531 1 81.75 86 ASP A O 1
ATOM 700 N N . ILE A 1 87 ? 7.453 10.555 16.109 1 85.94 87 ILE A N 1
ATOM 701 C CA . ILE A 1 87 ? 8.586 10.93 15.273 1 85.94 87 ILE A CA 1
ATOM 702 C C . ILE A 1 87 ? 9.547 11.805 16.062 1 85.94 87 ILE A C 1
ATOM 704 O O . ILE A 1 87 ? 10.719 11.938 15.711 1 85.94 87 ILE A O 1
ATOM 708 N N . ARG A 1 88 ? 9.227 12.359 17.125 1 86.19 88 ARG A N 1
ATOM 709 C CA . ARG A 1 88 ? 10.062 13.242 17.922 1 86.19 88 ARG A CA 1
ATOM 710 C C . ARG A 1 88 ? 11.164 12.461 18.641 1 86.19 88 ARG A C 1
ATOM 712 O O . ARG A 1 88 ? 12.156 13.047 19.078 1 86.19 88 ARG A O 1
ATOM 719 N N . GLU A 1 89 ? 10.922 11.148 18.734 1 89.38 89 GLU A N 1
ATOM 720 C CA . GLU A 1 89 ? 11.961 10.289 19.281 1 89.38 89 GLU A CA 1
ATOM 721 C C . GLU A 1 89 ? 13.219 10.328 18.406 1 89.38 89 GLU A C 1
ATOM 723 O O . GLU A 1 89 ? 14.32 10.086 18.906 1 89.38 89 GLU A O 1
ATOM 728 N N . ALA A 1 90 ? 12.945 10.695 17.188 1 90.5 90 ALA A N 1
ATOM 729 C CA . ALA A 1 90 ? 14.086 10.727 16.266 1 90.5 90 ALA A CA 1
ATOM 730 C C . ALA A 1 90 ? 14.547 12.156 16.016 1 90.5 90 ALA A C 1
ATOM 732 O O . ALA A 1 90 ? 15.727 12.391 15.75 1 90.5 90 ALA A O 1
ATOM 733 N N . SER A 1 91 ? 13.648 13.094 15.992 1 90.25 91 SER A N 1
ATOM 734 C CA . SER A 1 91 ? 14.039 14.477 15.719 1 90.25 91 SER A CA 1
ATOM 735 C C . SER A 1 91 ? 12.992 15.461 16.25 1 90.25 91 SER A C 1
ATOM 737 O O . SER A 1 91 ? 11.789 15.203 16.141 1 90.25 91 SER A O 1
ATOM 739 N N . GLU A 1 92 ? 13.609 16.641 16.766 1 87.31 92 GLU A N 1
ATOM 740 C CA . GLU A 1 92 ? 12.734 17.734 17.172 1 87.31 92 GLU A CA 1
ATOM 741 C C . GLU A 1 92 ? 12.984 18.969 16.312 1 87.31 92 GLU A C 1
ATOM 743 O O . GLU A 1 92 ? 12.445 20.047 16.594 1 87.31 92 GLU A O 1
ATOM 748 N N . ASP A 1 93 ? 13.75 18.781 15.312 1 88.44 93 ASP A N 1
ATOM 749 C CA . ASP A 1 93 ? 14.094 19.875 14.414 1 88.44 93 ASP A CA 1
ATOM 750 C C . ASP A 1 93 ? 13 20.109 13.375 1 88.44 93 ASP A C 1
ATOM 752 O O . ASP A 1 93 ? 12.797 19.266 12.492 1 88.44 93 ASP A O 1
ATOM 756 N N . PRO A 1 94 ? 12.344 21.281 13.406 1 84.62 94 PRO A N 1
ATOM 757 C CA . PRO A 1 94 ? 11.242 21.516 12.477 1 84.62 94 PRO A CA 1
ATOM 758 C C . PRO A 1 94 ? 11.688 21.469 11.016 1 84.62 94 PRO A C 1
ATOM 760 O O . PRO A 1 94 ? 10.906 21.062 10.141 1 84.62 94 PRO A O 1
ATOM 763 N N . GLU A 1 95 ? 12.844 21.938 10.797 1 89.94 95 GLU A N 1
ATOM 764 C CA . GLU A 1 95 ? 13.344 21.906 9.422 1 89.94 95 GLU A CA 1
ATOM 765 C C . GLU A 1 95 ? 13.523 20.484 8.922 1 89.94 95 GLU A C 1
ATOM 767 O O . GLU A 1 95 ? 13.164 20.172 7.785 1 89.94 95 GLU A O 1
ATOM 772 N N . GLU A 1 96 ? 14.055 19.641 9.781 1 93.12 96 GLU A N 1
ATOM 773 C CA . GLU A 1 96 ? 14.234 18.234 9.422 1 93.12 96 GLU A CA 1
ATOM 774 C C . GLU A 1 96 ? 12.891 17.531 9.234 1 93.12 96 GLU A C 1
ATOM 776 O O . GLU A 1 96 ? 12.711 16.75 8.289 1 93.12 96 GLU A O 1
ATOM 781 N N . LEU A 1 97 ? 11.969 17.859 10.102 1 90.19 97 LEU A N 1
ATOM 782 C CA . LEU A 1 97 ? 10.641 17.266 10.016 1 90.19 97 LEU A CA 1
ATOM 783 C C . LEU A 1 97 ? 9.922 17.703 8.75 1 90.19 97 LEU A C 1
ATOM 785 O O . LEU A 1 97 ? 9.203 16.922 8.125 1 90.19 97 LEU A O 1
ATOM 789 N N . ALA A 1 98 ? 10.133 18.922 8.398 1 87.94 98 ALA A N 1
ATOM 790 C CA . ALA A 1 98 ? 9.57 19.422 7.145 1 87.94 98 ALA A CA 1
ATOM 791 C C . ALA A 1 98 ? 10.172 18.688 5.945 1 87.94 98 ALA A C 1
ATOM 793 O O . ALA A 1 98 ? 9.453 18.328 5.004 1 87.94 98 ALA A O 1
ATOM 794 N N . ALA A 1 99 ? 11.461 18.5 6.039 1 92.62 99 ALA A N 1
ATOM 795 C CA . ALA A 1 99 ? 12.141 17.766 4.977 1 92.62 99 ALA A CA 1
ATOM 796 C C . ALA A 1 99 ? 11.633 16.328 4.887 1 92.62 99 ALA A C 1
ATOM 798 O O . ALA A 1 99 ? 11.414 15.812 3.793 1 92.62 99 ALA A O 1
ATOM 799 N N . TYR A 1 100 ? 11.43 15.695 6.031 1 93.75 100 TYR A N 1
ATOM 800 C CA . TYR A 1 100 ? 10.891 14.344 6.094 1 93.75 100 TYR A CA 1
ATOM 801 C C . TYR A 1 100 ? 9.492 14.281 5.492 1 93.75 100 TYR A C 1
ATOM 803 O O . TYR A 1 100 ? 9.188 13.375 4.711 1 93.75 100 TYR A O 1
ATOM 811 N N . ASN A 1 101 ? 8.688 15.242 5.816 1 88.81 101 ASN A N 1
ATOM 812 C CA . ASN A 1 101 ? 7.324 15.289 5.301 1 88.81 101 ASN A CA 1
ATOM 813 C C . ASN A 1 101 ? 7.309 15.461 3.783 1 88.81 101 ASN A C 1
ATOM 815 O O . ASN A 1 101 ? 6.551 14.789 3.086 1 88.81 101 ASN A O 1
ATOM 819 N N . LYS A 1 102 ? 8.125 16.359 3.338 1 90 102 LYS A N 1
ATOM 820 C CA . LYS A 1 102 ? 8.219 16.594 1.9 1 90 102 LYS A CA 1
ATOM 821 C C . LYS A 1 102 ? 8.688 15.336 1.171 1 90 102 LYS A C 1
ATOM 823 O O . LYS A 1 102 ? 8.102 14.945 0.158 1 90 102 LYS A O 1
ATOM 828 N N . ALA A 1 103 ? 9.719 14.734 1.717 1 93.88 103 ALA A N 1
ATOM 829 C CA . ALA A 1 103 ? 10.219 13.492 1.136 1 93.88 103 ALA A CA 1
ATOM 830 C C . ALA A 1 103 ? 9.141 12.406 1.177 1 93.88 103 ALA A C 1
ATOM 832 O O . ALA A 1 103 ? 8.969 11.656 0.208 1 93.88 103 ALA A O 1
ATOM 833 N N . GLY A 1 104 ? 8.477 12.336 2.312 1 90.94 104 GLY A N 1
ATOM 834 C CA . GLY A 1 104 ? 7.422 11.352 2.471 1 90.94 104 GLY A CA 1
ATOM 835 C C . GLY A 1 104 ? 6.336 11.469 1.417 1 90.94 104 GLY A C 1
ATOM 836 O O . GLY A 1 104 ? 5.863 10.453 0.889 1 90.94 104 GLY A O 1
ATOM 837 N N . GLN A 1 105 ? 6.008 12.648 1.069 1 89.19 105 GLN A N 1
ATOM 838 C CA . GLN A 1 105 ? 5 12.883 0.044 1 89.19 105 GLN A CA 1
ATOM 839 C C . GLN A 1 105 ? 5.484 12.422 -1.325 1 89.19 105 GLN A C 1
ATOM 841 O O . GLN A 1 105 ? 4.742 11.766 -2.064 1 89.19 105 GLN A O 1
ATOM 846 N N . GLU A 1 106 ? 6.617 12.82 -1.61 1 93.62 106 GLU A N 1
ATOM 847 C CA . GLU A 1 106 ? 7.191 12.398 -2.883 1 93.62 106 GLU A CA 1
ATOM 848 C C . GLU A 1 106 ? 7.305 10.883 -2.963 1 93.62 106 GLU A C 1
ATOM 850 O O . GLU A 1 106 ? 7.031 10.289 -4.008 1 93.62 106 GLU A O 1
ATOM 855 N N . ILE A 1 107 ? 7.629 10.336 -1.875 1 93.31 107 ILE A N 1
ATOM 856 C CA . ILE A 1 107 ? 7.777 8.883 -1.812 1 93.31 107 ILE A CA 1
ATOM 857 C C . ILE A 1 107 ? 6.418 8.219 -2.033 1 93.31 107 ILE A C 1
ATOM 859 O O . ILE A 1 107 ? 6.324 7.203 -2.725 1 93.31 107 ILE A O 1
ATOM 863 N N . MET A 1 108 ? 5.367 8.75 -1.454 1 89.56 108 MET A N 1
ATOM 864 C CA . MET A 1 108 ? 4.027 8.211 -1.672 1 89.56 108 MET A CA 1
ATOM 865 C C . MET A 1 108 ? 3.662 8.242 -3.152 1 89.56 108 MET A C 1
ATOM 867 O O . MET A 1 108 ? 3.107 7.273 -3.68 1 89.56 108 MET A O 1
ATOM 871 N N . GLN A 1 109 ? 3.975 9.32 -3.818 1 92.38 109 GLN A N 1
ATOM 872 C CA . GLN A 1 109 ? 3.711 9.453 -5.246 1 92.38 109 GLN A CA 1
ATOM 873 C C . GLN A 1 109 ? 4.527 8.438 -6.051 1 92.38 109 GLN A C 1
ATOM 875 O O . GLN A 1 109 ? 4 7.789 -6.957 1 92.38 109 GLN A O 1
ATOM 880 N N . ILE A 1 110 ? 5.781 8.305 -5.711 1 94.62 110 ILE A N 1
ATOM 881 C CA . ILE A 1 110 ? 6.676 7.359 -6.375 1 94.62 110 ILE A CA 1
ATOM 882 C C . ILE A 1 110 ? 6.164 5.938 -6.188 1 94.62 110 ILE A C 1
ATOM 884 O O . ILE A 1 110 ? 6.141 5.145 -7.133 1 94.62 110 ILE A O 1
ATOM 888 N N . GLN A 1 111 ? 5.723 5.629 -5 1 90.44 111 GLN A N 1
ATOM 889 C CA . GLN A 1 111 ? 5.18 4.305 -4.711 1 90.44 111 GLN A CA 1
ATOM 890 C C . GLN A 1 111 ? 3.926 4.031 -5.535 1 90.44 111 GLN A C 1
ATOM 892 O O . GLN A 1 111 ? 3.75 2.93 -6.059 1 90.44 111 GLN A O 1
ATOM 897 N N . SER A 1 112 ? 3.064 5.02 -5.637 1 90.81 112 SER A N 1
ATOM 898 C CA . SER A 1 112 ? 1.859 4.887 -6.449 1 90.81 112 SER A CA 1
ATOM 899 C C . SER A 1 112 ? 2.203 4.617 -7.91 1 90.81 112 SER A C 1
ATOM 901 O O . SER A 1 112 ? 1.622 3.727 -8.531 1 90.81 112 SER A O 1
ATOM 903 N N . GLU A 1 113 ? 3.145 5.309 -8.422 1 94.88 113 GLU A N 1
ATOM 904 C CA . GLU A 1 113 ? 3.574 5.148 -9.805 1 94.88 113 GLU A CA 1
ATOM 905 C C . GLU A 1 113 ? 4.18 3.766 -10.039 1 94.88 113 GLU A C 1
ATOM 907 O O . GLU A 1 113 ? 3.92 3.133 -11.062 1 94.88 113 GLU A O 1
ATOM 912 N N . MET A 1 114 ? 4.949 3.338 -9.102 1 94.31 114 MET A N 1
ATOM 913 C CA . MET A 1 114 ? 5.559 2.014 -9.188 1 94.31 114 MET A CA 1
ATOM 914 C C . MET A 1 114 ? 4.488 0.925 -9.219 1 94.31 114 MET A C 1
ATOM 916 O O . MET A 1 114 ? 4.543 0.022 -10.055 1 94.31 114 MET A O 1
ATOM 920 N N . GLN A 1 115 ? 3.602 1.031 -8.281 1 89 115 GLN A N 1
ATOM 921 C CA . GLN A 1 115 ? 2.518 0.055 -8.234 1 89 115 GLN A CA 1
ATOM 922 C C . GLN A 1 115 ? 1.765 0.005 -9.562 1 89 115 GLN A C 1
ATOM 924 O O . GLN A 1 115 ? 1.497 -1.076 -10.086 1 89 115 GLN A O 1
ATOM 929 N N . ASN A 1 116 ? 1.438 1.135 -10.047 1 93.5 116 ASN A N 1
ATOM 930 C CA . ASN A 1 116 ? 0.717 1.222 -11.312 1 93.5 116 ASN A CA 1
ATOM 931 C C . ASN A 1 116 ? 1.5 0.574 -12.453 1 93.5 116 ASN A C 1
ATOM 933 O O . ASN A 1 116 ? 0.934 -0.164 -13.258 1 93.5 116 ASN A O 1
ATOM 937 N N . GLU A 1 117 ? 2.742 0.879 -12.484 1 95.5 117 GLU A N 1
ATOM 938 C CA . GLU A 1 117 ? 3.576 0.341 -13.555 1 95.5 117 GLU A CA 1
ATOM 939 C C . GLU A 1 117 ? 3.73 -1.172 -13.422 1 95.5 117 GLU A C 1
ATOM 941 O O . GLU A 1 117 ? 3.639 -1.897 -14.414 1 95.5 117 GLU A O 1
ATOM 946 N N . VAL A 1 118 ? 3.949 -1.725 -12.25 1 93.88 118 VAL A N 1
ATOM 947 C CA . VAL A 1 118 ? 4.102 -3.154 -12.008 1 93.88 118 VAL A CA 1
ATOM 948 C C . VAL A 1 118 ? 2.803 -3.881 -12.352 1 93.88 118 VAL A C 1
ATOM 950 O O . VAL A 1 118 ? 2.818 -4.891 -13.055 1 93.88 118 VAL A O 1
ATOM 953 N N . VAL A 1 119 ? 1.693 -3.406 -11.859 1 93 119 VAL A N 1
ATOM 954 C CA . VAL A 1 119 ? 0.402 -4.02 -12.156 1 93 119 VAL A CA 1
ATOM 955 C C . VAL A 1 1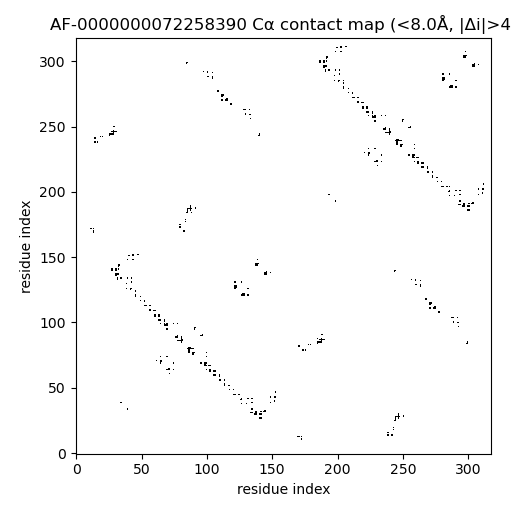19 ? 0.144 -3.996 -13.656 1 93 119 VAL A C 1
ATOM 957 O O . VAL A 1 119 ? -0.354 -4.973 -14.227 1 93 119 VAL A O 1
ATOM 960 N N . GLY A 1 120 ? 0.422 -2.852 -14.258 1 94.44 120 GLY A N 1
ATOM 961 C CA . GLY A 1 120 ? 0.29 -2.75 -15.703 1 94.44 120 GLY A CA 1
ATOM 962 C C . GLY A 1 120 ? 1.108 -3.785 -16.453 1 94.44 120 GLY A C 1
ATOM 963 O O . GLY A 1 120 ? 0.605 -4.438 -17.375 1 94.44 120 GLY A O 1
ATOM 964 N N . HIS A 1 121 ? 2.332 -3.979 -15.977 1 95.56 121 HIS A N 1
ATOM 965 C CA . HIS A 1 121 ? 3.225 -4.93 -16.625 1 95.56 121 HIS A CA 1
ATOM 966 C C . HIS A 1 121 ? 2.715 -6.359 -16.469 1 95.56 121 HIS A C 1
ATOM 968 O O . HIS A 1 121 ? 2.783 -7.148 -17.422 1 95.56 121 HIS A O 1
ATOM 974 N N . ILE A 1 122 ? 2.264 -6.727 -15.328 1 94.88 122 ILE A N 1
ATOM 975 C CA . ILE A 1 122 ? 1.711 -8.055 -15.094 1 94.88 122 ILE A CA 1
ATOM 976 C C . ILE A 1 122 ? 0.473 -8.258 -15.961 1 94.88 122 ILE A C 1
ATOM 978 O O . ILE A 1 122 ? 0.326 -9.305 -16.609 1 94.88 122 ILE A O 1
ATOM 982 N N . SER A 1 123 ? -0.353 -7.258 -16.047 1 93.38 123 SER A N 1
ATOM 983 C CA . SER A 1 123 ? -1.604 -7.34 -16.797 1 93.38 123 SER A CA 1
ATOM 984 C C . SER A 1 123 ? -1.345 -7.508 -18.297 1 93.38 123 SER A C 1
ATOM 986 O O . SER A 1 123 ? -2.129 -8.148 -19 1 93.38 123 SER A O 1
ATOM 988 N N . GLU A 1 124 ? -0.311 -6.957 -18.781 1 94.62 124 GLU A N 1
ATOM 989 C CA . GLU A 1 124 ? -0.01 -6.957 -20.203 1 94.62 124 GLU A CA 1
ATOM 990 C C . GLU A 1 124 ? 0.845 -8.164 -20.594 1 94.62 124 GLU A C 1
ATOM 992 O O . GLU A 1 124 ? 1.071 -8.414 -21.766 1 94.62 124 GLU A O 1
ATOM 997 N N . SER A 1 125 ? 1.24 -8.898 -19.594 1 95.56 125 SER A N 1
ATOM 998 C CA . SER A 1 125 ? 2.117 -10.031 -19.859 1 95.56 125 SER A CA 1
ATOM 999 C C . SER A 1 125 ? 1.342 -11.195 -20.469 1 95.56 125 SER A C 1
ATOM 1001 O O . SER A 1 125 ? 0.118 -11.266 -20.344 1 95.56 125 SER A O 1
ATOM 1003 N N . ASP A 1 126 ? 2.07 -12.125 -21.109 1 94.69 126 ASP A N 1
ATOM 1004 C CA . ASP A 1 126 ? 1.478 -13.336 -21.688 1 94.69 126 ASP A CA 1
ATOM 1005 C C . ASP A 1 126 ? 0.947 -14.258 -20.594 1 94.69 126 ASP A C 1
ATOM 1007 O O . ASP A 1 126 ? 0.045 -15.062 -20.844 1 94.69 126 ASP A O 1
ATOM 1011 N N . LEU A 1 127 ? 1.487 -14.227 -19.453 1 94.88 127 LEU A N 1
ATOM 1012 C CA . LEU A 1 127 ? 1.049 -15.062 -18.344 1 94.88 127 LEU A CA 1
ATOM 1013 C C . LEU A 1 127 ? -0.294 -14.578 -17.797 1 94.88 127 LEU A C 1
ATOM 1015 O O . LEU A 1 127 ? -1.156 -15.391 -17.453 1 94.88 127 LEU A O 1
ATOM 1019 N N . GLY A 1 128 ? -0.473 -13.25 -17.766 1 92.38 128 GLY A N 1
ATOM 1020 C CA . GLY A 1 128 ? -1.683 -12.648 -17.219 1 92.38 128 GLY A CA 1
ATOM 1021 C C . GLY A 1 128 ? -1.701 -12.602 -15.711 1 92.38 128 GLY A C 1
ATOM 1022 O O . GLY A 1 128 ? -0.917 -13.289 -15.047 1 92.38 128 GLY A O 1
ATOM 1023 N N . PRO A 1 129 ? -2.637 -11.859 -15.156 1 91.94 129 PRO A N 1
ATOM 1024 C CA . PRO A 1 129 ? -2.633 -11.617 -13.711 1 91.94 129 PRO A CA 1
ATOM 1025 C C . PRO A 1 129 ? -3.109 -12.828 -12.914 1 91.94 129 PRO A C 1
ATOM 1027 O O . PRO A 1 129 ? -2.611 -13.086 -11.812 1 91.94 129 PRO A O 1
ATOM 1030 N N . GLU A 1 130 ? -4.004 -13.578 -13.477 1 88.25 130 GLU A N 1
ATOM 1031 C CA . GLU A 1 130 ? -4.559 -14.719 -12.758 1 88.25 130 GLU A CA 1
ATOM 1032 C C . GLU A 1 130 ? -3.498 -15.789 -12.523 1 88.25 130 GLU A C 1
ATOM 1034 O O . GLU A 1 130 ? -3.266 -16.203 -11.383 1 88.25 130 GLU A O 1
ATOM 1039 N N . LYS A 1 131 ? -2.924 -16.188 -13.633 1 92.56 131 LYS A N 1
ATOM 1040 C CA . LYS A 1 131 ? -1.889 -17.203 -13.516 1 92.56 131 LYS A CA 1
ATOM 1041 C C . LYS A 1 131 ? -0.702 -16.688 -12.703 1 92.56 131 LYS A C 1
ATOM 1043 O O . LYS A 1 131 ? -0.1 -17.438 -11.93 1 92.56 131 LYS A O 1
ATOM 1048 N N . PHE A 1 132 ? -0.365 -15.461 -12.844 1 94.5 132 PHE A N 1
ATOM 1049 C CA . PHE A 1 132 ? 0.709 -14.859 -12.062 1 94.5 132 PHE A CA 1
ATOM 1050 C C . PHE A 1 132 ? 0.43 -15 -10.57 1 94.5 132 PHE A C 1
ATOM 1052 O O . PHE A 1 132 ? 1.301 -15.422 -9.805 1 94.5 132 PHE A O 1
ATOM 1059 N N . GLN A 1 133 ? -0.673 -14.664 -10.195 1 88.38 133 GLN A N 1
ATOM 1060 C CA . GLN A 1 133 ? -1.046 -14.727 -8.789 1 88.38 133 GLN A CA 1
ATOM 1061 C C . GLN A 1 133 ? -1.018 -16.156 -8.266 1 88.38 133 GLN A C 1
ATOM 1063 O O . GLN A 1 133 ? -0.583 -16.406 -7.141 1 88.38 133 GLN A O 1
ATOM 1068 N N . GLN A 1 134 ? -1.53 -17.062 -9.086 1 89.38 134 GLN A N 1
ATOM 1069 C CA . GLN A 1 134 ? -1.506 -18.469 -8.68 1 89.38 134 GLN A CA 1
ATOM 1070 C C . GLN A 1 134 ? -0.078 -18.938 -8.422 1 89.38 134 GLN A C 1
ATOM 1072 O O . GLN A 1 134 ? 0.196 -19.578 -7.406 1 89.38 134 GLN A O 1
ATOM 1077 N N . ILE A 1 135 ? 0.706 -18.609 -9.344 1 94.12 135 ILE A N 1
ATOM 1078 C CA . ILE A 1 135 ? 2.094 -19.031 -9.219 1 94.12 135 ILE A CA 1
ATOM 1079 C C . ILE A 1 135 ? 2.752 -18.312 -8.039 1 94.12 135 ILE A C 1
ATOM 1081 O O . ILE A 1 135 ? 3.52 -18.906 -7.285 1 94.12 135 ILE A O 1
ATOM 1085 N N . TYR A 1 136 ? 2.445 -17.047 -7.832 1 91.75 136 TYR A N 1
ATOM 1086 C CA . TYR A 1 136 ? 2.98 -16.281 -6.711 1 91.75 136 TYR A CA 1
ATOM 1087 C C . TYR A 1 136 ? 2.574 -16.906 -5.383 1 91.75 136 TYR A C 1
ATOM 1089 O O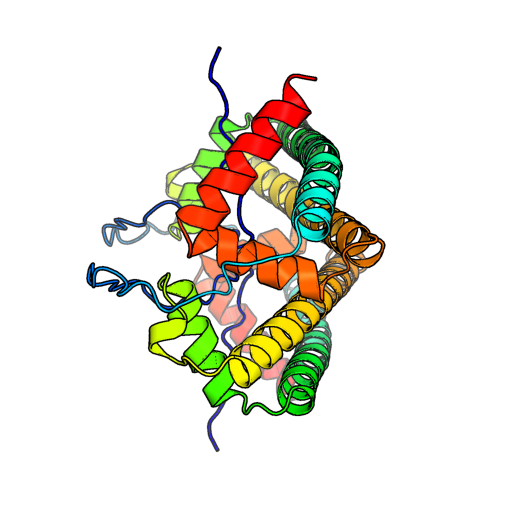 . TYR A 1 136 ? 3.396 -17.031 -4.473 1 91.75 136 TYR A O 1
ATOM 1097 N N . MET A 1 137 ? 1.308 -17.266 -5.328 1 83.88 137 MET A N 1
ATOM 1098 C CA . MET A 1 137 ? 0.832 -17.922 -4.113 1 83.88 137 MET A CA 1
ATOM 1099 C C . MET A 1 137 ? 1.586 -19.219 -3.867 1 83.88 137 MET A C 1
ATOM 1101 O O . MET A 1 137 ? 2.006 -19.5 -2.74 1 83.88 137 MET A O 1
ATOM 1105 N N . ALA A 1 138 ? 1.71 -19.969 -4.906 1 90.06 138 ALA A N 1
ATOM 1106 C CA . ALA A 1 138 ? 2.451 -21.219 -4.777 1 90.06 138 ALA A CA 1
ATOM 1107 C C . ALA A 1 138 ? 3.895 -20.969 -4.355 1 90.06 138 ALA A C 1
ATOM 1109 O O . ALA A 1 138 ? 4.449 -21.703 -3.533 1 90.06 138 ALA A O 1
ATOM 1110 N N . TYR A 1 139 ? 4.504 -19.969 -4.914 1 93 139 TYR A N 1
ATOM 1111 C CA . TYR A 1 139 ? 5.875 -19.594 -4.582 1 93 139 TYR A CA 1
ATOM 1112 C C . TYR A 1 139 ? 6.02 -19.328 -3.088 1 93 139 TYR A C 1
ATOM 1114 O O . TYR A 1 139 ? 7.047 -19.672 -2.492 1 93 139 TYR A O 1
ATOM 1122 N N . THR A 1 140 ? 5.004 -18.75 -2.463 1 85 140 THR A N 1
ATOM 1123 C CA . THR A 1 140 ? 5.098 -18.344 -1.065 1 85 140 THR A CA 1
ATOM 1124 C C . THR A 1 140 ? 4.754 -19.5 -0.137 1 85 140 THR A C 1
ATOM 1126 O O . THR A 1 140 ? 5.137 -19.5 1.035 1 85 140 THR A O 1
ATOM 1129 N N . GLN A 1 141 ? 4.082 -20.453 -0.689 1 79.62 141 GLN A N 1
ATOM 1130 C CA . GLN A 1 141 ? 3.52 -21.453 0.21 1 79.62 141 GLN A CA 1
ATOM 1131 C C . GLN A 1 141 ? 4.156 -22.828 -0.023 1 79.62 141 GLN A C 1
ATOM 1133 O O . GLN A 1 141 ? 4.078 -23.703 0.835 1 79.62 141 GLN A O 1
ATOM 1138 N N . SER A 1 142 ? 4.688 -23.016 -1.277 1 88.62 142 SER A N 1
ATOM 1139 C CA . SER A 1 142 ? 5.234 -24.312 -1.652 1 88.62 142 SER A CA 1
ATOM 1140 C C . SER A 1 142 ? 6.754 -24.25 -1.784 1 88.62 142 SER A C 1
ATOM 1142 O O . SER A 1 142 ? 7.277 -23.578 -2.674 1 88.62 142 SER A O 1
ATOM 1144 N N . GLU A 1 143 ? 7.484 -25 -0.959 1 91.12 143 GLU A N 1
ATOM 1145 C CA . GLU A 1 143 ? 8.938 -25.062 -1.071 1 91.12 143 GLU A CA 1
ATOM 1146 C C . GLU A 1 143 ? 9.359 -25.625 -2.43 1 91.12 143 GLU A C 1
ATOM 1148 O O . GLU A 1 143 ? 10.367 -25.188 -2.998 1 91.12 143 GLU A O 1
ATOM 1153 N N . LYS A 1 144 ? 8.555 -26.562 -2.908 1 92.81 144 LYS A N 1
ATOM 1154 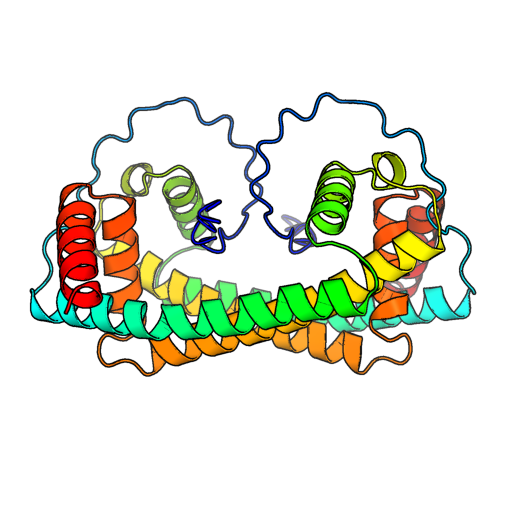C CA . LYS A 1 144 ? 8.836 -27.156 -4.215 1 92.81 144 LYS A CA 1
ATOM 1155 C C . LYS A 1 144 ? 8.781 -26.109 -5.316 1 92.81 144 LYS A C 1
ATOM 1157 O O . LYS A 1 144 ? 9.711 -26 -6.117 1 92.81 144 LYS A O 1
ATOM 1162 N N . VAL A 1 145 ? 7.75 -25.328 -5.383 1 94.88 145 VAL A N 1
ATOM 1163 C CA . VAL A 1 145 ? 7.594 -24.281 -6.395 1 94.88 145 VAL A CA 1
ATOM 1164 C C . VAL A 1 145 ? 8.633 -23.188 -6.18 1 94.88 145 VAL A C 1
ATOM 1166 O O . VAL A 1 145 ? 9.234 -22.688 -7.137 1 94.88 145 VAL A O 1
ATOM 1169 N N . ARG A 1 146 ? 8.914 -22.828 -4.965 1 95.5 146 ARG A N 1
ATOM 1170 C CA . ARG A 1 146 ? 9.906 -21.828 -4.629 1 95.5 146 ARG A CA 1
ATOM 1171 C C . ARG A 1 146 ? 11.289 -22.219 -5.145 1 95.5 146 ARG A C 1
ATOM 1173 O O . ARG A 1 146 ? 11.969 -21.422 -5.797 1 95.5 146 ARG A O 1
ATOM 1180 N N . ALA A 1 147 ? 11.656 -23.453 -4.824 1 95.88 147 ALA A N 1
ATOM 1181 C CA . ALA A 1 147 ? 12.969 -23.938 -5.242 1 95.88 147 ALA A CA 1
ATOM 1182 C C . ALA A 1 147 ? 13.109 -23.922 -6.762 1 95.88 147 ALA A C 1
ATOM 1184 O O . ALA A 1 147 ? 14.148 -23.531 -7.293 1 95.88 147 ALA A O 1
ATOM 1185 N N . LYS A 1 148 ? 12.023 -24.391 -7.43 1 96.56 148 LYS A N 1
ATOM 1186 C CA . LYS A 1 148 ? 12.023 -24.422 -8.891 1 96.56 148 LYS A CA 1
ATOM 1187 C C . LYS A 1 148 ? 12.172 -23.016 -9.461 1 96.56 148 LYS A C 1
ATOM 1189 O O . LYS A 1 148 ? 13.008 -22.781 -10.336 1 96.56 148 LYS A O 1
ATOM 1194 N N . ILE A 1 149 ? 11.414 -22.062 -8.984 1 97.44 149 ILE A N 1
ATOM 1195 C CA . ILE A 1 149 ? 11.43 -20.688 -9.477 1 97.44 149 ILE A CA 1
ATOM 1196 C C . ILE A 1 149 ? 12.766 -20.031 -9.133 1 97.44 149 ILE A C 1
ATOM 1198 O O . ILE A 1 149 ? 13.352 -19.344 -9.969 1 97.44 149 ILE A O 1
ATOM 1202 N N . ASP A 1 150 ? 13.258 -20.203 -7.934 1 96.5 150 ASP A N 1
ATOM 1203 C CA . ASP A 1 150 ? 14.531 -19.625 -7.535 1 96.5 150 ASP A CA 1
ATOM 1204 C C . ASP A 1 150 ? 15.656 -20.094 -8.453 1 96.5 150 ASP A C 1
ATOM 1206 O O . ASP A 1 150 ? 16.516 -19.297 -8.859 1 96.5 150 ASP A O 1
ATOM 1210 N N . LYS A 1 151 ? 15.617 -21.406 -8.695 1 96.81 151 LYS A N 1
ATOM 1211 C CA . LYS A 1 151 ? 16.641 -21.953 -9.586 1 96.81 151 LYS A CA 1
ATOM 1212 C C . LYS A 1 151 ? 16.531 -21.328 -10.977 1 96.81 151 LYS A C 1
ATOM 1214 O O . LYS A 1 151 ? 17.547 -20.922 -11.547 1 96.81 151 LYS A O 1
ATOM 1219 N N . MET A 1 152 ? 15.32 -21.25 -11.492 1 97 152 MET A N 1
ATOM 1220 C CA . MET A 1 152 ? 15.125 -20.688 -12.828 1 97 152 MET A CA 1
ATOM 1221 C C . MET A 1 152 ? 15.508 -19.219 -12.859 1 97 152 MET A C 1
ATOM 1223 O O . MET A 1 152 ? 16.062 -18.734 -13.852 1 97 152 MET A O 1
ATOM 1227 N N . MET A 1 153 ? 15.172 -18.547 -11.82 1 96.44 153 MET A N 1
ATOM 1228 C CA . MET A 1 153 ? 15.539 -17.125 -11.711 1 96.44 153 MET A CA 1
ATOM 1229 C C . MET A 1 153 ? 17.047 -16.969 -11.695 1 96.44 153 MET A C 1
ATOM 1231 O O . MET A 1 153 ? 17.594 -16.094 -12.375 1 96.44 153 MET A O 1
ATOM 1235 N N . ALA A 1 154 ? 17.734 -17.812 -10.953 1 95.56 154 ALA A N 1
ATOM 1236 C CA . ALA A 1 154 ? 19.188 -17.766 -10.867 1 95.56 154 ALA A CA 1
ATOM 1237 C C . ALA A 1 154 ? 19.828 -18.031 -12.219 1 95.56 154 ALA A C 1
ATOM 1239 O O . ALA A 1 154 ? 20.781 -17.344 -12.625 1 95.56 154 ALA A O 1
ATOM 1240 N N . ASP A 1 155 ? 19.266 -18.984 -12.859 1 95.88 155 ASP A N 1
ATOM 1241 C CA . ASP A 1 155 ? 19.797 -19.344 -14.172 1 95.88 155 ASP A CA 1
ATOM 1242 C C . ASP A 1 155 ? 19.578 -18.203 -15.172 1 95.88 155 ASP A C 1
ATOM 1244 O O . ASP A 1 155 ? 20.453 -17.938 -16 1 95.88 155 ASP A O 1
ATOM 1248 N N . ALA A 1 156 ? 18.469 -17.578 -15.086 1 94.25 156 ALA A N 1
ATOM 1249 C CA . ALA A 1 156 ? 18.125 -16.516 -16.016 1 94.25 156 ALA A CA 1
ATOM 1250 C C . ALA A 1 156 ? 18.969 -15.273 -15.766 1 94.25 156 ALA A C 1
ATOM 1252 O O . ALA A 1 156 ? 19.281 -14.531 -16.703 1 94.25 156 ALA A O 1
ATOM 1253 N N . ILE A 1 157 ? 19.312 -15.062 -14.539 1 91.5 157 ILE A N 1
ATOM 1254 C CA . ILE A 1 157 ? 20.094 -13.875 -14.195 1 91.5 157 ILE A CA 1
ATOM 1255 C C . ILE A 1 157 ? 21.547 -14.07 -14.609 1 91.5 157 ILE A C 1
ATOM 1257 O O . ILE A 1 157 ? 22.219 -13.117 -15.016 1 91.5 157 ILE A O 1
ATOM 1261 N N . GLU A 1 158 ? 22.016 -15.281 -14.469 1 88.94 158 GLU A N 1
ATOM 1262 C CA . GLU A 1 158 ? 23.391 -15.602 -14.812 1 88.94 158 GLU A CA 1
ATOM 1263 C C . GLU A 1 158 ? 23.594 -15.641 -16.328 1 88.94 158 GLU A C 1
ATOM 1265 O O . GLU A 1 158 ? 24.719 -15.492 -16.812 1 88.94 158 GLU A O 1
ATOM 1270 N N . ASP A 1 159 ? 22.594 -15.82 -17.078 1 77.06 159 ASP A N 1
ATOM 1271 C CA . ASP A 1 159 ? 22.734 -15.898 -18.531 1 77.06 159 ASP A CA 1
ATOM 1272 C C . ASP A 1 159 ? 22.656 -14.516 -19.156 1 77.06 159 ASP A C 1
ATOM 1274 O O . ASP A 1 159 ? 23.375 -14.227 -20.125 1 77.06 159 ASP A O 1
ATOM 1278 N N . MET B 1 1 ? -27.141 -2.855 12.922 1 18.8 1 MET B N 1
ATOM 1279 C CA . MET B 1 1 ? -26.594 -1.946 11.922 1 18.8 1 MET B CA 1
ATOM 1280 C C . MET B 1 1 ? -25.062 -1.902 12.008 1 18.8 1 MET B C 1
ATOM 1282 O O . MET B 1 1 ? -24.516 -1.334 12.945 1 18.8 1 MET B O 1
ATOM 1286 N N . TYR B 1 2 ? -24.359 -2.936 11.641 1 19.17 2 TYR B N 1
ATOM 1287 C CA . TYR B 1 2 ? -22.969 -3.244 11.945 1 19.17 2 TYR B CA 1
ATOM 1288 C C . TYR B 1 2 ? -22.031 -2.256 11.258 1 19.17 2 TYR B C 1
ATOM 1290 O O . TYR B 1 2 ? -22.078 -2.092 10.039 1 19.17 2 TYR B O 1
ATOM 1298 N N . LYS B 1 3 ? -21.906 -1.046 11.938 1 24.23 3 LYS B N 1
ATOM 1299 C CA . LYS B 1 3 ? -21.016 0.028 11.516 1 24.23 3 LYS B CA 1
ATOM 1300 C C . LYS B 1 3 ? -19.656 -0.523 11.086 1 24.23 3 LYS B C 1
ATOM 1302 O O . LYS B 1 3 ? -18.938 -1.113 11.891 1 24.23 3 LYS B O 1
ATOM 1307 N N . LEU B 1 4 ? -19.547 -0.944 9.891 1 23.41 4 LEU B N 1
ATOM 1308 C CA . LEU B 1 4 ? -18.281 -1.32 9.266 1 23.41 4 LEU B CA 1
ATOM 1309 C C . LEU B 1 4 ? -17.25 -0.203 9.398 1 23.41 4 LEU B C 1
ATOM 1311 O O . LEU B 1 4 ? -17.375 0.833 8.742 1 23.41 4 LEU B O 1
ATOM 1315 N N . VAL B 1 5 ? -16.984 0.312 10.594 1 22.27 5 VAL B N 1
ATOM 1316 C CA . VAL B 1 5 ? -15.867 1.223 10.812 1 22.27 5 VAL B CA 1
ATOM 1317 C C . VAL B 1 5 ? -14.641 0.726 10.055 1 22.27 5 VAL B C 1
ATOM 1319 O O . VAL B 1 5 ? -14.094 -0.334 10.367 1 22.27 5 VAL B O 1
ATOM 1322 N N . VAL B 1 6 ? -14.672 0.767 8.812 1 26.11 6 VAL B N 1
ATOM 1323 C CA . VAL B 1 6 ? -13.5 0.522 7.984 1 26.11 6 VAL B CA 1
ATOM 1324 C C . VAL B 1 6 ? -12.336 1.387 8.469 1 26.11 6 VAL B C 1
ATOM 1326 O O . VAL B 1 6 ? -12.422 2.617 8.461 1 26.11 6 VAL B O 1
ATOM 1329 N N . PRO B 1 7 ? -11.656 0.971 9.422 1 27.56 7 PRO B N 1
ATOM 1330 C CA . PRO B 1 7 ? -10.539 1.828 9.828 1 27.56 7 PRO B CA 1
ATOM 1331 C C . PRO B 1 7 ? -9.789 2.416 8.633 1 27.56 7 PRO B C 1
ATOM 1333 O O . PRO B 1 7 ? -9.742 1.801 7.562 1 27.56 7 PRO B O 1
ATOM 1336 N N . PHE B 1 8 ? -9.898 3.635 8.484 1 29.17 8 PHE B N 1
ATOM 1337 C CA . PHE B 1 8 ? -9.086 4.406 7.547 1 29.17 8 PHE B CA 1
ATOM 1338 C C . PHE B 1 8 ? -7.699 3.789 7.402 1 29.17 8 PHE B C 1
ATOM 1340 O O . PHE B 1 8 ? -6.926 3.754 8.359 1 29.17 8 PHE B O 1
ATOM 1347 N N . PHE B 1 9 ? -7.711 2.703 6.738 1 29.19 9 PHE B N 1
ATOM 1348 C CA . PHE B 1 9 ? -6.441 2.02 6.516 1 29.19 9 PHE B CA 1
ATOM 1349 C C . PHE B 1 9 ? -5.383 2.996 6.02 1 29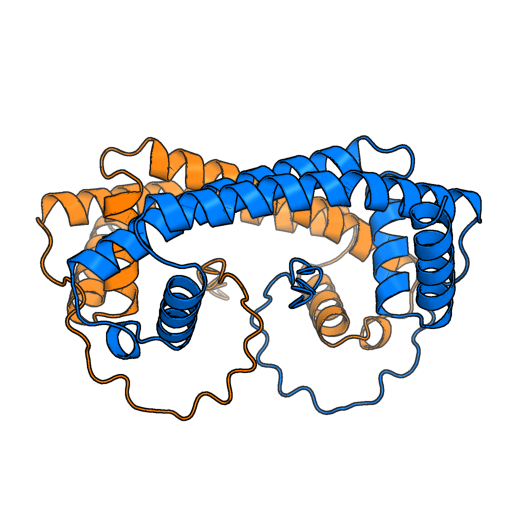.19 9 PHE B C 1
ATOM 1351 O O . PHE B 1 9 ? -5.477 3.504 4.898 1 29.19 9 PHE B O 1
ATOM 1358 N N . VAL B 1 10 ? -4.977 3.949 6.824 1 28.11 10 VAL B N 1
ATOM 1359 C CA . VAL B 1 10 ? -3.709 4.609 6.531 1 28.11 10 VAL B CA 1
ATOM 1360 C C . VAL B 1 10 ? -2.713 3.594 5.977 1 28.11 10 VAL B C 1
ATOM 1362 O O . VAL B 1 10 ? -2.424 2.584 6.621 1 28.11 10 VAL B O 1
ATOM 1365 N N . PHE B 1 11 ? -2.705 3.422 4.719 1 30.47 11 PHE B N 1
ATOM 1366 C CA . PHE B 1 11 ? -1.649 2.73 3.992 1 30.47 11 PHE B CA 1
ATOM 1367 C C . PHE B 1 11 ? -0.323 2.828 4.738 1 30.47 11 PHE B C 1
ATOM 1369 O O . PHE B 1 11 ? 0.353 3.855 4.68 1 30.47 11 PHE B O 1
ATOM 1376 N N . ALA B 1 12 ? -0.291 2.283 5.91 1 30.02 12 ALA B N 1
ATOM 1377 C CA . ALA B 1 12 ? 0.996 2.182 6.598 1 30.02 12 ALA B CA 1
ATOM 1378 C C . ALA B 1 12 ? 2.053 1.562 5.688 1 30.02 12 ALA B C 1
ATOM 1380 O O . ALA B 1 12 ? 1.845 0.481 5.129 1 30.02 12 ALA B O 1
ATOM 1381 N N . LEU B 1 13 ? 2.768 2.232 5.062 1 29.77 13 LEU B N 1
ATOM 1382 C CA . LEU B 1 13 ? 4.074 1.779 4.598 1 29.77 13 LEU B CA 1
ATOM 1383 C C . LEU B 1 13 ? 4.648 0.723 5.535 1 29.77 13 LEU B C 1
ATOM 1385 O O . LEU B 1 13 ? 5.004 1.026 6.676 1 29.77 13 LEU B O 1
ATOM 1389 N N . PHE B 1 14 ? 3.984 -0.416 5.488 1 31.33 14 PHE B N 1
ATOM 1390 C CA . PHE B 1 14 ? 4.48 -1.579 6.219 1 31.33 14 PHE B CA 1
ATOM 1391 C C . PHE B 1 14 ? 5.996 -1.677 6.117 1 31.33 14 PHE B C 1
ATOM 1393 O O . PHE B 1 14 ? 6.523 -2.283 5.18 1 31.33 14 PHE B O 1
ATOM 1400 N N . PHE B 1 15 ? 6.762 -0.716 6.48 1 30.64 15 PHE B N 1
ATOM 1401 C CA . PHE B 1 15 ? 8.102 -1.09 6.934 1 30.64 15 PHE B CA 1
ATOM 1402 C C . PHE B 1 15 ? 8.023 -2.176 8 1 30.64 15 PHE B C 1
ATOM 1404 O O . PHE B 1 15 ? 7.391 -1.985 9.039 1 30.64 15 PHE B O 1
ATOM 1411 N N . GLY B 1 16 ? 7.824 -3.434 7.574 1 31.19 16 GLY B N 1
ATOM 1412 C CA . GLY B 1 16 ? 7.914 -4.637 8.383 1 31.19 16 GLY B CA 1
ATOM 1413 C C . GLY B 1 16 ? 8.836 -4.484 9.578 1 31.19 16 GLY B C 1
ATOM 1414 O O . GLY B 1 16 ? 9.977 -4.965 9.555 1 31.19 16 GLY B O 1
ATOM 1415 N N . PHE B 1 17 ? 9.164 -3.391 10.18 1 27.02 17 PHE B N 1
ATOM 1416 C CA . PHE B 1 17 ? 9.906 -3.473 11.43 1 27.02 17 PHE B CA 1
ATOM 1417 C C . PHE B 1 17 ? 9.07 -4.141 12.516 1 27.02 17 PHE B C 1
ATOM 1419 O O . PHE B 1 17 ? 7.883 -3.834 12.664 1 27.02 17 PHE B O 1
ATOM 1426 N N . THR B 1 18 ? 9.242 -5.48 12.781 1 28.73 18 THR B N 1
ATOM 1427 C CA . THR B 1 18 ? 8.836 -6.184 13.992 1 28.73 18 THR B CA 1
ATOM 1428 C C . THR B 1 18 ? 8.812 -5.234 15.188 1 28.73 18 THR B C 1
ATOM 1430 O O . THR B 1 18 ? 9.797 -4.535 15.453 1 28.73 18 THR B O 1
ATOM 1433 N N . ALA B 1 19 ? 7.727 -4.727 15.594 1 29.8 19 ALA B N 1
ATOM 1434 C CA . ALA B 1 19 ? 7.332 -3.834 16.688 1 29.8 19 ALA B CA 1
ATOM 1435 C C . ALA B 1 19 ? 7.566 -4.488 18.047 1 29.8 19 ALA B C 1
ATOM 1437 O O . ALA B 1 19 ? 6.785 -5.34 18.469 1 29.8 19 ALA B O 1
ATOM 1438 N N . SER B 1 20 ? 8.648 -5.074 18.453 1 29.98 20 SER B N 1
ATOM 1439 C CA . SER B 1 20 ? 8.633 -5.125 19.922 1 29.98 20 SER B CA 1
ATOM 1440 C C . SER B 1 20 ? 8.336 -3.756 20.516 1 29.98 20 SER B C 1
ATOM 1442 O O . SER B 1 20 ? 9.242 -2.941 20.703 1 29.98 20 SER B O 1
ATOM 1444 N N . ALA B 1 21 ? 7.27 -3.086 20.188 1 31.72 21 ALA B N 1
ATOM 1445 C CA . ALA B 1 21 ? 7.051 -1.745 20.719 1 31.72 21 ALA B CA 1
ATOM 1446 C C . ALA B 1 21 ? 6.891 -1.781 22.234 1 31.72 21 ALA B C 1
ATOM 1448 O O . ALA B 1 21 ? 5.945 -2.383 22.75 1 31.72 21 ALA B O 1
ATOM 1449 N N . GLN B 1 22 ? 7.918 -1.816 23.078 1 29.77 22 GLN B N 1
ATOM 1450 C CA . GLN B 1 22 ? 7.746 -1.305 24.438 1 29.77 22 GLN B CA 1
ATOM 1451 C C . GLN B 1 22 ? 6.848 -0.07 24.438 1 29.77 22 GLN B C 1
ATOM 1453 O O . GLN B 1 22 ? 6.914 0.761 23.531 1 29.77 22 GLN B O 1
ATOM 1458 N N . GLU B 1 23 ? 5.742 0.017 25.188 1 33.28 23 GLU B N 1
ATOM 1459 C CA . GLU B 1 23 ? 4.812 1.102 25.5 1 33.28 23 GLU B CA 1
ATOM 1460 C C . GLU B 1 23 ? 5.559 2.393 25.812 1 33.28 23 GLU B C 1
ATOM 1462 O O . GLU B 1 23 ? 5.887 2.652 26.969 1 33.28 23 GLU B O 1
ATOM 1467 N N . VAL B 1 24 ? 6.785 2.65 25.5 1 33.59 24 VAL B N 1
ATOM 1468 C CA . VAL B 1 24 ? 7.254 3.977 25.891 1 33.59 24 VAL B CA 1
ATOM 1469 C C . VAL B 1 24 ? 6.176 5.016 25.578 1 33.59 24 VAL B C 1
ATOM 1471 O O . VAL B 1 24 ? 5.656 5.066 24.453 1 33.59 24 VAL B O 1
ATOM 1474 N N . MET B 1 25 ? 5.375 5.488 26.609 1 33.12 25 MET B N 1
ATOM 1475 C CA . MET B 1 25 ? 4.535 6.68 26.516 1 33.12 25 MET B CA 1
ATOM 1476 C C . MET B 1 25 ? 5.172 7.723 25.609 1 33.12 25 MET B C 1
ATOM 1478 O O . MET B 1 25 ? 6.328 8.102 25.797 1 33.12 25 MET B O 1
ATOM 1482 N N . PRO B 1 26 ? 4.863 7.828 24.375 1 36.78 26 PRO B N 1
ATOM 1483 C CA . PRO B 1 26 ? 5.469 8.812 23.469 1 36.78 26 PRO B CA 1
ATOM 1484 C C . PRO B 1 26 ? 5.598 10.195 24.109 1 36.78 26 PRO B C 1
ATOM 1486 O O . PRO B 1 26 ? 4.621 10.719 24.656 1 36.78 26 PRO B O 1
ATOM 1489 N N . GLN B 1 27 ? 6.562 10.547 24.875 1 34.06 27 GLN B N 1
ATOM 1490 C CA . GLN B 1 27 ? 6.773 11.969 25.156 1 34.06 27 GLN B CA 1
ATOM 1491 C C . GLN B 1 27 ? 6.305 12.828 23.984 1 34.06 27 GLN B C 1
ATOM 1493 O O . GLN B 1 27 ? 6.586 12.516 22.828 1 34.06 27 GLN B O 1
ATOM 1498 N N . GLN B 1 28 ? 5.199 13.703 24 1 39.91 28 GLN B N 1
ATOM 1499 C CA . GLN B 1 28 ? 4.527 14.648 23.109 1 39.91 28 GLN B CA 1
ATOM 1500 C C . GLN B 1 28 ? 5.535 15.461 22.312 1 39.91 28 GLN B C 1
ATOM 1502 O O . GLN B 1 28 ? 6.176 16.375 22.859 1 39.91 28 GLN B O 1
ATOM 1507 N N . MET B 1 29 ? 6.508 15.031 21.547 1 44.22 29 MET B N 1
ATOM 1508 C CA . MET B 1 29 ? 7.34 15.805 20.625 1 44.22 29 MET B CA 1
ATOM 1509 C C . MET B 1 29 ? 6.516 16.875 19.922 1 44.22 29 MET B C 1
ATOM 1511 O O . MET B 1 29 ? 5.34 16.656 19.609 1 44.22 29 MET B O 1
ATOM 1515 N N . GLU B 1 30 ? 6.707 18.156 19.922 1 53.66 30 GLU B N 1
ATOM 1516 C CA . GLU B 1 30 ? 5.836 19.281 19.609 1 53.66 30 GLU B CA 1
ATOM 1517 C C . GLU B 1 30 ? 5.438 19.266 18.141 1 53.66 30 GLU B C 1
ATOM 1519 O O . GLU B 1 30 ? 6.246 19.594 17.266 1 53.66 30 GLU B O 1
ATOM 1524 N N . VAL B 1 31 ? 4.891 18.25 17.484 1 68.44 31 VAL B N 1
ATOM 1525 C CA . VAL B 1 31 ? 4.188 18.375 16.203 1 68.44 31 VAL B CA 1
ATOM 1526 C C . VAL B 1 31 ? 3.492 19.719 16.125 1 68.44 31 VAL B C 1
ATOM 1528 O O . VAL B 1 31 ? 3.047 20.266 17.141 1 68.44 31 VAL B O 1
ATOM 1531 N N . GLN B 1 32 ? 3.846 20.344 14.883 1 78.69 32 GLN B N 1
ATOM 1532 C CA . GLN B 1 32 ? 3.123 21.609 14.727 1 78.69 32 GLN B CA 1
ATOM 1533 C C . GLN B 1 32 ? 1.645 21.438 15.055 1 78.69 32 GLN B C 1
ATOM 1535 O O . GLN B 1 32 ? 0.957 20.609 14.453 1 78.69 32 GLN B O 1
ATOM 1540 N N . GLU B 1 33 ? 1.413 22.125 15.969 1 85.81 33 GLU B N 1
ATOM 1541 C CA . GLU B 1 33 ? 0.031 21.953 16.406 1 85.81 33 GLU B CA 1
ATOM 1542 C C . GLU B 1 33 ? -0.822 23.156 16 1 85.81 33 GLU B C 1
ATOM 1544 O O . GLU B 1 33 ? -2.053 23.094 16.031 1 85.81 33 GLU B O 1
ATOM 1549 N N . ASP B 1 34 ? 0.043 24.188 15.633 1 88.94 34 ASP B N 1
ATOM 1550 C CA . ASP B 1 34 ? -0.694 25.391 15.266 1 88.94 34 ASP B CA 1
ATOM 1551 C C . ASP B 1 34 ? -0.67 25.609 13.758 1 88.94 34 ASP B C 1
ATOM 1553 O O . ASP B 1 34 ? 0.401 25.719 13.156 1 88.94 34 ASP B O 1
ATOM 1557 N N . PHE B 1 35 ? -1.765 25.5 13.188 1 94.19 35 PHE B N 1
ATOM 1558 C CA . PHE B 1 35 ? -2.002 25.781 11.781 1 94.19 35 PHE B CA 1
ATOM 1559 C C . PHE B 1 35 ? -3.051 26.875 11.609 1 94.19 35 PHE B C 1
ATOM 1561 O O . PHE B 1 35 ? -3.959 27 12.43 1 94.19 35 PHE B O 1
ATOM 1568 N N . PRO B 1 36 ? -2.816 27.719 10.484 1 94.69 36 PRO B N 1
ATOM 1569 C CA . PRO B 1 36 ? -3.945 28.609 10.188 1 94.69 36 PRO B CA 1
ATOM 1570 C C . PRO B 1 36 ? -5.27 27.859 10.062 1 94.69 36 PRO B C 1
ATOM 1572 O O . PRO B 1 36 ? -5.301 26.75 9.508 1 94.69 36 PRO B O 1
ATOM 1575 N N . GLU B 1 37 ? -6.309 28.516 10.586 1 95.56 37 GLU B N 1
ATOM 1576 C CA . GLU B 1 37 ? -7.621 27.875 10.539 1 95.56 37 GLU B CA 1
ATOM 1577 C C . GLU B 1 37 ? -8.016 27.531 9.102 1 95.56 37 GLU B C 1
ATOM 1579 O O . GLU B 1 37 ? -8.648 26.5 8.852 1 95.56 37 GLU B O 1
ATOM 1584 N N . GLU B 1 38 ? -7.621 28.359 8.195 1 96.88 38 GLU B N 1
ATOM 1585 C CA . GLU B 1 38 ? -7.922 28.156 6.781 1 96.88 38 GLU B CA 1
ATOM 1586 C C . GLU B 1 38 ? -7.316 26.859 6.273 1 96.88 38 GLU B C 1
ATOM 1588 O O . GLU B 1 38 ? -7.938 26.141 5.484 1 96.88 38 GLU B O 1
ATOM 1593 N N . ASP B 1 39 ? -6.133 26.531 6.688 1 97.38 39 ASP B N 1
ATOM 1594 C CA . ASP B 1 39 ? -5.457 25.297 6.266 1 97.38 39 ASP B CA 1
ATOM 1595 C C . ASP B 1 39 ? -6.164 24.062 6.816 1 97.38 39 ASP B C 1
ATOM 1597 O O . ASP B 1 39 ? -6.301 23.062 6.121 1 97.38 39 ASP B O 1
ATOM 1601 N N . ILE B 1 40 ? -6.59 24.203 8.039 1 97.62 40 ILE B N 1
ATOM 1602 C CA . ILE B 1 40 ? -7.312 23.094 8.656 1 97.62 40 ILE B CA 1
ATOM 1603 C C . ILE B 1 40 ? -8.633 22.875 7.922 1 97.62 40 ILE B C 1
ATOM 1605 O O . ILE B 1 40 ? -9.031 21.734 7.656 1 97.62 40 ILE B O 1
ATOM 1609 N N . LYS B 1 41 ? -9.266 23.984 7.574 1 97 41 LYS B N 1
ATOM 1610 C CA . LYS B 1 41 ? -10.508 23.891 6.812 1 97 41 LYS B CA 1
ATOM 1611 C C . LYS B 1 41 ? -10.281 23.203 5.465 1 97 41 LYS B C 1
ATOM 1613 O O . LYS B 1 41 ? -11.062 22.344 5.059 1 97 41 LYS B O 1
ATOM 1618 N N . LYS B 1 42 ? -9.25 23.594 4.793 1 97.88 42 LYS B N 1
ATOM 1619 C CA . LYS B 1 42 ? -8.922 22.984 3.51 1 97.88 42 LYS B CA 1
ATOM 1620 C C . LYS B 1 42 ? -8.617 21.5 3.678 1 97.88 42 LYS B C 1
ATOM 1622 O O . LYS B 1 42 ? -9 20.672 2.838 1 97.88 42 LYS B O 1
ATOM 1627 N N . PHE B 1 43 ? -7.906 21.141 4.742 1 98 43 PHE B N 1
ATOM 1628 C CA . PHE B 1 43 ? -7.633 19.75 5.059 1 98 43 PHE B CA 1
ATOM 1629 C C . PHE B 1 43 ? -8.93 18.969 5.234 1 98 43 PHE B C 1
ATOM 1631 O O . PHE B 1 43 ? -9.086 17.875 4.684 1 98 43 PHE B O 1
ATOM 1638 N N . VAL B 1 44 ? -9.859 19.5 5.98 1 97.56 44 VAL B N 1
ATOM 1639 C CA . VAL B 1 44 ? -11.164 18.875 6.207 1 97.56 44 VAL B CA 1
ATOM 1640 C C . VAL B 1 44 ? -11.898 18.703 4.879 1 97.56 44 VAL B C 1
ATOM 1642 O O . VAL B 1 44 ? -12.445 17.641 4.59 1 97.56 44 VAL B O 1
ATOM 1645 N N . ASP B 1 45 ? -11.82 19.75 4.039 1 97 45 ASP B N 1
ATOM 1646 C CA . ASP B 1 45 ? -12.484 19.719 2.742 1 97 45 ASP B CA 1
ATOM 1647 C C . ASP B 1 45 ? -11.922 18.594 1.863 1 97 45 ASP B C 1
ATOM 1649 O O . ASP B 1 45 ? -12.68 17.875 1.211 1 97 45 ASP B O 1
ATOM 1653 N N . VAL B 1 46 ? -10.609 18.531 1.822 1 97.12 46 VAL B N 1
ATOM 1654 C CA . VAL B 1 46 ? -9.977 17.484 1.029 1 97.12 46 VAL B CA 1
ATOM 1655 C C . VAL B 1 46 ? -10.422 16.109 1.529 1 97.12 46 VAL B C 1
ATOM 1657 O O . VAL B 1 46 ? -10.758 15.227 0.731 1 97.12 46 VAL B O 1
ATOM 1660 N N . ASN B 1 47 ? -10.469 15.945 2.836 1 96.94 47 ASN B N 1
ATOM 1661 C CA . ASN B 1 47 ? -10.859 14.664 3.416 1 96.94 47 ASN B CA 1
ATOM 1662 C C . ASN B 1 47 ? -12.328 14.344 3.117 1 96.94 47 ASN B C 1
ATOM 1664 O O . ASN B 1 47 ? -12.68 13.188 2.887 1 96.94 47 ASN B O 1
ATOM 1668 N N . LEU B 1 48 ? -13.156 15.328 3.098 1 96.19 48 LEU B N 1
ATOM 1669 C CA . LEU B 1 48 ? -14.555 15.125 2.744 1 96.19 48 LEU B CA 1
ATOM 1670 C C . LEU B 1 48 ? -14.688 14.664 1.298 1 96.19 48 LEU B C 1
ATOM 1672 O O . LEU B 1 48 ? -15.57 13.867 0.975 1 96.19 48 LEU B O 1
ATOM 1676 N N . GLN B 1 49 ? -13.805 15.164 0.478 1 95.94 49 GLN B N 1
ATOM 1677 C CA . GLN B 1 49 ? -13.82 14.766 -0.927 1 95.94 49 GLN B CA 1
ATOM 1678 C C . GLN B 1 49 ? -13.25 13.367 -1.113 1 95.94 49 GLN B C 1
ATOM 1680 O O . GLN B 1 49 ? -13.633 12.656 -2.047 1 95.94 49 GLN B O 1
ATOM 1685 N N . VAL B 1 50 ? -12.359 12.984 -0.294 1 95.94 50 VAL B N 1
ATOM 1686 C CA . VAL B 1 50 ? -11.719 11.68 -0.365 1 95.94 50 VAL B CA 1
ATOM 1687 C C . VAL B 1 50 ? -12.688 10.594 0.105 1 95.94 50 VAL B C 1
ATOM 1689 O O . VAL B 1 50 ? -12.656 9.469 -0.391 1 95.94 50 VAL B O 1
ATOM 1692 N N . MET B 1 51 ? -13.617 10.891 1.008 1 94.81 51 MET B N 1
ATOM 1693 C CA . MET B 1 51 ? -14.547 9.93 1.593 1 94.81 51 MET B CA 1
ATOM 1694 C C . MET B 1 51 ? -15.383 9.25 0.51 1 94.81 51 MET B C 1
ATOM 1696 O O . MET B 1 51 ? -15.43 8.023 0.437 1 94.81 51 MET B O 1
ATOM 1700 N N . PRO B 1 52 ? -16.016 10.039 -0.468 1 96.19 52 PRO B N 1
ATOM 1701 C CA . PRO B 1 52 ? -16.781 9.359 -1.513 1 96.19 52 PRO B CA 1
ATOM 1702 C C . PRO B 1 52 ? -15.906 8.523 -2.443 1 96.19 52 PRO B C 1
ATOM 1704 O O . PRO B 1 52 ? -16.359 7.527 -3.004 1 96.19 52 PRO B O 1
ATOM 1707 N N . ILE B 1 53 ? -14.609 8.922 -2.641 1 96.5 53 ILE B N 1
ATOM 1708 C CA . ILE B 1 53 ? -13.68 8.125 -3.438 1 96.5 53 ILE B CA 1
ATOM 1709 C C . ILE B 1 53 ? -13.461 6.773 -2.77 1 96.5 53 ILE B C 1
ATOM 1711 O O . ILE B 1 53 ? -13.531 5.73 -3.426 1 96.5 53 ILE B O 1
ATOM 1715 N N . GLN B 1 54 ? -13.211 6.793 -1.509 1 93.38 54 GLN B N 1
ATOM 1716 C CA . GLN B 1 54 ? -13.031 5.562 -0.748 1 93.38 54 GLN B CA 1
ATOM 1717 C C . GLN B 1 54 ? -14.281 4.691 -0.809 1 93.38 54 GLN B C 1
ATOM 1719 O O . GLN B 1 54 ? -14.188 3.482 -1.041 1 93.38 54 GLN B O 1
ATOM 1724 N N . GLU B 1 55 ? -15.469 5.246 -0.65 1 95.5 55 GLU B N 1
ATOM 1725 C CA . GLU B 1 55 ? -16.734 4.516 -0.721 1 95.5 55 GLU B CA 1
ATOM 1726 C C . GLU B 1 55 ? -16.922 3.873 -2.092 1 95.5 55 GLU B C 1
ATOM 1728 O O . GLU B 1 55 ? -17.328 2.713 -2.188 1 95.5 55 GLU B O 1
ATOM 1733 N N . LYS B 1 56 ? -16.594 4.695 -3.068 1 97.75 56 LYS B N 1
ATOM 1734 C CA . LYS B 1 56 ? -16.688 4.203 -4.441 1 97.75 56 LYS B CA 1
ATOM 1735 C C . LYS B 1 56 ? -15.82 2.953 -4.625 1 97.75 56 LYS B C 1
ATOM 1737 O O . LYS B 1 56 ? -16.297 1.94 -5.145 1 97.75 56 LYS B O 1
ATOM 1742 N N . TYR B 1 57 ? -14.602 3.012 -4.176 1 96.81 57 TYR B N 1
ATOM 1743 C CA . TYR B 1 57 ? -13.672 1.909 -4.402 1 96.81 57 TYR B CA 1
ATOM 1744 C C . TYR B 1 57 ? -13.945 0.761 -3.438 1 96.81 57 TYR B C 1
ATOM 1746 O O . TYR B 1 57 ? -13.703 -0.403 -3.762 1 96.81 57 TYR B O 1
ATOM 1754 N N . GLN B 1 58 ? -14.508 1.013 -2.279 1 94.19 58 GLN B N 1
ATOM 1755 C CA . GLN B 1 58 ? -14.969 -0.053 -1.399 1 94.19 58 GLN B CA 1
ATOM 1756 C C . GLN B 1 58 ? -16.078 -0.864 -2.059 1 94.19 58 GLN B C 1
ATOM 1758 O O . GLN B 1 58 ? -16.078 -2.096 -1.995 1 94.19 58 GLN B O 1
ATOM 1763 N N . SER B 1 59 ? -17.016 -0.151 -2.666 1 97.38 59 SER B N 1
ATOM 1764 C CA . SER B 1 59 ? -18.094 -0.817 -3.395 1 97.38 59 SER B CA 1
ATOM 1765 C C . SER B 1 59 ? -17.547 -1.676 -4.527 1 97.38 59 SER B C 1
ATOM 1767 O O . SER B 1 59 ? -17.969 -2.816 -4.711 1 97.38 59 SER B O 1
ATOM 1769 N N . LYS B 1 60 ? -16.578 -1.113 -5.207 1 97.5 60 LYS B N 1
ATOM 1770 C CA . LYS B 1 60 ? -15.945 -1.861 -6.297 1 97.5 60 LYS B CA 1
ATOM 1771 C C . LYS B 1 60 ? -15.289 -3.135 -5.777 1 97.5 60 LYS B C 1
ATOM 1773 O O . LYS B 1 60 ? -15.328 -4.176 -6.438 1 97.5 60 LYS B O 1
ATOM 1778 N N . MET B 1 61 ? -14.633 -3.084 -4.629 1 96.12 61 MET B N 1
ATOM 1779 C CA . MET B 1 61 ? -13.992 -4.246 -4.023 1 96.12 61 MET B CA 1
ATOM 1780 C C . MET B 1 61 ? -15.023 -5.309 -3.652 1 96.12 61 MET B C 1
ATOM 1782 O O . MET B 1 61 ? -14.844 -6.488 -3.947 1 96.12 61 MET B O 1
ATOM 1786 N N . MET B 1 62 ? -16.125 -4.918 -2.99 1 96.56 62 MET B N 1
ATOM 1787 C CA . MET B 1 62 ? -17.188 -5.848 -2.609 1 96.56 62 MET B CA 1
ATOM 1788 C C . MET B 1 62 ? -17.797 -6.516 -3.84 1 96.56 62 MET B C 1
ATOM 1790 O O . MET B 1 62 ? -18.016 -7.727 -3.848 1 96.56 62 MET B O 1
ATOM 1794 N N . GLU B 1 63 ? -18.031 -5.637 -4.855 1 97.12 63 GLU B N 1
ATOM 1795 C CA . GLU B 1 63 ? -18.594 -6.16 -6.098 1 97.12 63 GLU B CA 1
ATOM 1796 C C . GLU B 1 63 ? -17.672 -7.191 -6.73 1 97.12 63 GLU B C 1
ATOM 1798 O O . GLU B 1 63 ? -18.125 -8.219 -7.234 1 97.12 63 GLU B O 1
ATOM 1803 N N . SER B 1 64 ? -16.375 -6.883 -6.715 1 96.25 64 SER B N 1
ATOM 1804 C CA . SER B 1 64 ? -15.398 -7.809 -7.277 1 96.25 64 SER B CA 1
ATOM 1805 C C . SER B 1 64 ? -15.406 -9.141 -6.531 1 96.25 64 SER B C 1
ATOM 1807 O O . SER B 1 64 ? -15.328 -10.203 -7.152 1 96.25 64 SER B O 1
ATOM 1809 N N . ILE B 1 65 ? -15.5 -9.141 -5.234 1 96.19 65 ILE B N 1
ATOM 1810 C CA . ILE B 1 65 ? -15.539 -10.352 -4.426 1 96.19 65 ILE B CA 1
ATOM 1811 C C . ILE B 1 65 ? -16.797 -11.141 -4.738 1 96.19 65 ILE B C 1
ATOM 1813 O O . ILE B 1 65 ? -16.75 -12.352 -4.973 1 96.19 65 ILE B O 1
ATOM 1817 N N . GLU B 1 66 ? -17.953 -10.43 -4.789 1 95.88 66 GLU B N 1
ATOM 1818 C CA . GLU B 1 66 ? -19.234 -11.086 -5.055 1 95.88 66 GLU B CA 1
ATOM 1819 C C . GLU B 1 66 ? -19.25 -11.711 -6.449 1 95.88 66 GLU B C 1
ATOM 1821 O O . GLU B 1 66 ? -19.781 -12.805 -6.637 1 95.88 66 GLU B O 1
ATOM 1826 N N . GLU B 1 67 ? -18.672 -11.008 -7.344 1 95.81 67 GLU B N 1
ATOM 1827 C CA . GLU B 1 67 ? -18.609 -11.5 -8.711 1 95.81 67 GLU B CA 1
ATOM 1828 C C . GLU B 1 67 ? -17.766 -12.766 -8.812 1 95.81 67 GLU B C 1
ATOM 1830 O O . GLU B 1 67 ? -17.906 -13.555 -9.75 1 95.81 67 GLU B O 1
ATOM 1835 N N . SER B 1 68 ? -16.859 -12.945 -7.902 1 94.38 68 SER B N 1
ATOM 1836 C CA . SER B 1 68 ? -16.016 -14.141 -7.871 1 94.38 68 SER B CA 1
ATOM 1837 C C . SER B 1 68 ? -16.75 -15.32 -7.238 1 94.38 68 SER B C 1
ATOM 1839 O O . SER B 1 68 ? -16.234 -16.438 -7.199 1 94.38 68 SER B O 1
ATOM 1841 N N . GLY B 1 69 ? -17.953 -15.109 -6.652 1 93.62 69 GLY B N 1
ATOM 1842 C CA . GLY B 1 69 ? -18.766 -16.156 -6.066 1 93.62 69 GLY B CA 1
ATOM 1843 C C . GLY B 1 69 ? -18.516 -16.359 -4.582 1 93.62 69 GLY B C 1
ATOM 1844 O O . GLY B 1 69 ? -18.844 -17.406 -4.023 1 93.62 69 GLY B O 1
ATOM 1845 N N . MET B 1 70 ? -17.859 -15.398 -4.008 1 94.88 70 MET B N 1
ATOM 1846 C CA . MET B 1 70 ? -17.547 -15.492 -2.582 1 94.88 70 MET B CA 1
ATOM 1847 C C . MET B 1 70 ? -18.266 -14.391 -1.801 1 94.88 70 MET B C 1
ATOM 1849 O O . MET B 1 70 ? -18.547 -13.328 -2.348 1 94.88 70 MET B O 1
ATOM 1853 N N . THR B 1 71 ? -18.5 -14.664 -0.466 1 94.62 71 THR B N 1
ATOM 1854 C CA . THR B 1 71 ? -18.938 -13.586 0.422 1 94.62 71 THR B CA 1
ATOM 1855 C C . THR B 1 71 ? -17.734 -12.797 0.939 1 94.62 71 THR B C 1
ATOM 1857 O O . THR B 1 71 ? -16.609 -13.305 0.952 1 94.62 71 THR B O 1
ATOM 1860 N N . VAL B 1 72 ? -17.922 -11.664 1.313 1 94.62 72 VAL B N 1
ATOM 1861 C CA . VAL B 1 72 ? -16.875 -10.812 1.871 1 94.62 72 VAL B CA 1
ATOM 1862 C C . VAL B 1 72 ? -16.25 -11.484 3.096 1 94.62 72 VAL B C 1
ATOM 1864 O O . VAL B 1 72 ? -15.031 -11.469 3.275 1 94.62 72 VAL B O 1
ATOM 1867 N N . GLU B 1 73 ? -17.109 -12.102 3.91 1 94.88 73 GLU B N 1
ATOM 1868 C CA . GLU B 1 73 ? -16.656 -12.789 5.113 1 94.88 73 GLU B CA 1
ATOM 1869 C C . GLU B 1 73 ? -15.703 -13.938 4.766 1 94.88 73 GLU B C 1
ATOM 1871 O O . GLU B 1 73 ? -14.672 -14.117 5.41 1 94.88 73 GLU B O 1
ATOM 1876 N N . ARG B 1 74 ? -16.172 -14.703 3.793 1 95.5 74 ARG B N 1
ATOM 1877 C CA . ARG B 1 74 ? -15.344 -15.828 3.375 1 95.5 74 ARG B CA 1
ATOM 1878 C C . ARG B 1 74 ? -14.016 -15.344 2.805 1 95.5 74 ARG B C 1
ATOM 1880 O O . ARG B 1 74 ? -12.961 -15.922 3.088 1 95.5 74 ARG B O 1
ATOM 1887 N N . PHE B 1 75 ? -14.062 -14.344 2.021 1 96.31 75 PHE B N 1
ATOM 1888 C CA . PHE B 1 75 ? -12.852 -13.758 1.471 1 96.31 75 PHE B CA 1
ATOM 1889 C C . PHE B 1 75 ? -11.914 -13.305 2.584 1 96.31 75 PHE B C 1
ATOM 1891 O O . PHE B 1 75 ? -10.711 -13.555 2.525 1 96.31 75 PHE B O 1
ATOM 1898 N N . GLU B 1 76 ? -12.414 -12.656 3.529 1 91.5 76 GLU B N 1
ATOM 1899 C CA . GLU B 1 76 ? -11.633 -12.203 4.672 1 91.5 76 GLU B CA 1
ATOM 1900 C C . GLU B 1 76 ? -10.984 -13.375 5.406 1 91.5 76 GLU B C 1
ATOM 1902 O O . GLU B 1 76 ? -9.82 -13.297 5.809 1 91.5 76 GLU B O 1
ATOM 1907 N N . ALA B 1 77 ? -11.742 -14.398 5.602 1 94.19 77 ALA B N 1
ATOM 1908 C CA . ALA B 1 77 ? -11.195 -15.586 6.262 1 94.19 77 ALA B CA 1
ATOM 1909 C C . ALA B 1 77 ? -10.023 -16.156 5.477 1 94.19 77 ALA B C 1
ATOM 1911 O O . ALA B 1 77 ? -8.977 -16.484 6.055 1 94.19 77 ALA B O 1
ATOM 1912 N N . LEU B 1 78 ? -10.188 -16.234 4.168 1 93.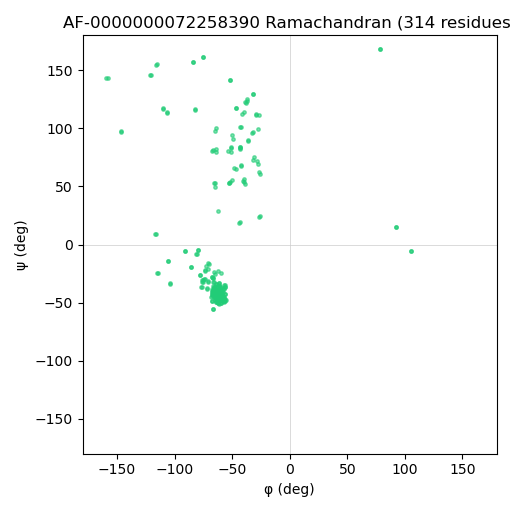5 78 LEU B N 1
ATOM 1913 C CA . LEU B 1 78 ? -9.125 -16.734 3.305 1 93.5 78 LEU B CA 1
ATOM 1914 C C . LEU B 1 78 ? -7.918 -15.805 3.324 1 93.5 78 LEU B C 1
ATOM 1916 O O . LEU B 1 78 ? -6.773 -16.266 3.385 1 93.5 78 LEU B O 1
ATOM 1920 N N . SER B 1 79 ? -8.203 -14.547 3.275 1 92.31 79 SER B N 1
ATOM 1921 C CA . SER B 1 79 ? -7.137 -13.547 3.318 1 92.31 79 SER B CA 1
ATOM 1922 C C . SER B 1 79 ? -6.328 -13.656 4.609 1 92.31 79 SER B C 1
ATOM 1924 O O . SER B 1 79 ? -5.098 -13.57 4.586 1 92.31 79 SER B O 1
ATOM 1926 N N . MET B 1 80 ? -7.008 -13.789 5.73 1 89.25 80 MET B N 1
ATOM 1927 C CA . MET B 1 80 ? -6.348 -13.938 7.023 1 89.25 80 MET B CA 1
ATOM 1928 C C . MET B 1 80 ? -5.484 -15.195 7.059 1 89.25 80 MET B C 1
ATOM 1930 O O . MET B 1 80 ? -4.344 -15.156 7.52 1 89.25 80 MET B O 1
ATOM 1934 N N . ALA B 1 81 ? -6.004 -16.25 6.559 1 89.94 81 ALA B N 1
ATOM 1935 C CA . ALA B 1 81 ? -5.242 -17.484 6.496 1 89.94 81 ALA B CA 1
ATOM 1936 C C . ALA B 1 81 ? -3.99 -17.328 5.637 1 89.94 81 ALA B C 1
ATOM 1938 O O . ALA B 1 81 ? -2.906 -17.766 6.012 1 89.94 81 ALA B O 1
ATOM 1939 N N . GLN B 1 82 ? -4.23 -16.703 4.465 1 85.88 82 GLN B N 1
ATOM 1940 C CA . GLN B 1 82 ? -3.104 -16.438 3.578 1 85.88 82 GLN B CA 1
ATOM 1941 C C . GLN B 1 82 ? -2.041 -15.594 4.277 1 85.88 82 GLN B C 1
ATOM 1943 O O . GLN B 1 82 ? -0.845 -15.867 4.148 1 85.88 82 GLN B O 1
ATOM 1948 N N . GLN B 1 83 ? -2.49 -14.578 4.934 1 82.19 83 GLN B N 1
ATOM 1949 C CA . GLN B 1 83 ? -1.585 -13.68 5.641 1 82.19 83 GLN B CA 1
ATOM 1950 C C . GLN B 1 83 ? -0.81 -14.422 6.727 1 82.19 83 GLN B C 1
ATOM 1952 O O . GLN B 1 83 ? 0.351 -14.102 6.996 1 82.19 83 GLN B O 1
ATOM 1957 N N . ASN B 1 84 ? -1.42 -15.32 7.258 1 82.5 84 ASN B N 1
ATOM 1958 C CA . ASN B 1 84 ? -0.8 -16.109 8.312 1 82.5 84 ASN B CA 1
ATOM 1959 C C . ASN B 1 84 ? 0.136 -17.172 7.738 1 82.5 84 ASN B C 1
ATOM 1961 O O . ASN B 1 84 ? 0.766 -17.922 8.484 1 82.5 84 ASN B O 1
ATOM 1965 N N . GLY B 1 85 ? 0.148 -17.25 6.426 1 76.75 85 GLY B N 1
ATOM 1966 C CA . GLY B 1 85 ? 1.178 -18.031 5.766 1 76.75 85 GLY B CA 1
ATOM 1967 C C . GLY B 1 85 ? 0.665 -19.359 5.227 1 76.75 85 GLY B C 1
ATOM 1968 O O . GLY B 1 85 ? 1.407 -20.109 4.582 1 76.75 85 GLY B O 1
ATOM 1969 N N . ASP B 1 86 ? -0.638 -19.672 5.551 1 81.69 86 ASP B N 1
ATOM 1970 C CA . ASP B 1 86 ? -1.187 -20.922 5.059 1 81.69 86 ASP B CA 1
ATOM 1971 C C . ASP B 1 86 ? -2.676 -20.797 4.746 1 81.69 86 ASP B C 1
ATOM 1973 O O . ASP B 1 86 ? -3.52 -21.047 5.609 1 81.69 86 ASP B O 1
ATOM 1977 N N . ILE B 1 87 ? -3.023 -20.562 3.504 1 86 87 ILE B N 1
ATOM 1978 C CA . ILE B 1 87 ? -4.406 -20.344 3.09 1 86 87 ILE B CA 1
ATOM 1979 C C . ILE B 1 87 ? -5.188 -21.656 3.199 1 86 87 ILE B C 1
ATOM 1981 O O . ILE B 1 87 ? -6.418 -21.641 3.246 1 86 87 ILE B O 1
ATOM 1985 N N . ARG B 1 88 ? -4.66 -22.734 3.291 1 85.88 88 ARG B N 1
ATOM 1986 C CA . ARG B 1 88 ? -5.312 -24.031 3.355 1 85.88 88 ARG B CA 1
ATOM 1987 C C . ARG B 1 88 ? -6.023 -24.219 4.691 1 85.88 88 ARG B C 1
ATOM 1989 O O . ARG B 1 88 ? -6.898 -25.078 4.816 1 85.88 88 ARG B O 1
ATOM 1996 N N . GLU B 1 89 ? -5.551 -23.422 5.66 1 89.56 89 GLU B N 1
ATOM 1997 C CA . GLU B 1 89 ? -6.242 -23.422 6.949 1 89.56 89 GLU B CA 1
ATOM 1998 C C . GLU B 1 89 ? -7.695 -23 6.797 1 89.56 89 GLU B C 1
ATOM 2000 O O . GLU B 1 89 ? -8.547 -23.375 7.602 1 89.56 89 GLU B O 1
ATOM 2005 N N . ALA B 1 90 ? -7.875 -22.266 5.723 1 90.56 90 ALA B N 1
ATOM 2006 C CA . ALA B 1 90 ? -9.234 -21.766 5.52 1 90.56 90 ALA B CA 1
ATOM 2007 C C . ALA B 1 90 ? -9.953 -22.562 4.438 1 90.56 90 ALA B C 1
ATOM 2009 O O . ALA B 1 90 ? -11.18 -22.688 4.465 1 90.56 90 ALA B O 1
ATOM 2010 N N . SER B 1 91 ? -9.258 -23.031 3.438 1 90.19 91 SER B N 1
ATOM 2011 C CA . SER B 1 91 ? -9.906 -23.781 2.363 1 90.19 91 SER B CA 1
ATOM 2012 C C . SER B 1 91 ? -8.898 -24.641 1.611 1 90.19 91 SER B C 1
ATOM 2014 O O . SER B 1 91 ? -7.766 -24.234 1.375 1 90.19 91 SER B O 1
ATOM 2016 N N . GLU B 1 92 ? -9.492 -25.906 1.225 1 87.31 92 GLU B N 1
ATOM 2017 C CA . GLU B 1 92 ? -8.703 -26.781 0.36 1 87.31 92 GLU B CA 1
ATOM 2018 C C . GLU B 1 92 ? -9.391 -26.969 -0.992 1 87.31 92 GLU B C 1
ATOM 2020 O O . GLU B 1 92 ? -8.953 -27.797 -1.798 1 87.31 92 GLU B O 1
ATOM 2025 N N . ASP B 1 93 ? -10.391 -26.219 -1.192 1 88.31 93 ASP B N 1
ATOM 2026 C CA . ASP B 1 93 ? -11.148 -26.312 -2.434 1 88.31 93 ASP B CA 1
ATOM 2027 C C . ASP B 1 93 ? -10.477 -25.516 -3.551 1 88.31 93 ASP B C 1
ATOM 2029 O O . ASP B 1 93 ? -10.438 -24.281 -3.504 1 88.31 93 ASP B O 1
ATOM 2033 N N . PRO B 1 94 ? -10.023 -26.188 -4.617 1 84.56 94 PRO B N 1
ATOM 2034 C CA . PRO B 1 94 ? -9.312 -25.484 -5.688 1 84.56 94 PRO B CA 1
ATOM 2035 C C . PRO B 1 94 ? -10.172 -24.422 -6.371 1 84.56 94 PRO B C 1
ATOM 2037 O O . PRO B 1 94 ? -9.656 -23.391 -6.816 1 84.56 94 PRO B O 1
ATOM 2040 N N . GLU B 1 95 ? -11.398 -24.734 -6.48 1 89.75 95 GLU B N 1
ATOM 2041 C CA . GLU B 1 95 ? -12.289 -23.766 -7.113 1 89.75 95 GLU B CA 1
ATOM 2042 C C . GLU B 1 95 ? -12.398 -22.484 -6.277 1 89.75 95 GLU B C 1
ATOM 2044 O O . GLU B 1 95 ? -12.375 -21.375 -6.816 1 89.75 95 GLU B O 1
ATOM 2049 N N . GLU B 1 96 ? -12.516 -22.672 -4.965 1 93.06 96 GLU B N 1
ATOM 2050 C CA . GLU B 1 96 ? -12.594 -21.516 -4.07 1 93.06 96 GLU B CA 1
ATOM 2051 C C . GLU B 1 96 ? -11.281 -20.734 -4.078 1 93.06 96 GLU B C 1
ATOM 2053 O O . GLU B 1 96 ? -11.297 -19.5 -4.098 1 93.06 96 GLU B O 1
ATOM 2058 N N . LEU B 1 97 ? -10.195 -21.453 -4.094 1 90 97 LEU B N 1
ATOM 2059 C CA . LEU B 1 97 ? -8.883 -20.797 -4.109 1 90 97 LEU B CA 1
ATOM 2060 C C . LEU B 1 97 ? -8.672 -20.031 -5.414 1 90 97 LEU B C 1
ATOM 2062 O O . LEU B 1 97 ? -8.086 -18.953 -5.414 1 90 97 LEU B O 1
ATOM 2066 N N . ALA B 1 98 ? -9.156 -20.578 -6.457 1 87.69 98 ALA B N 1
ATOM 2067 C CA . ALA B 1 98 ? -9.094 -19.875 -7.742 1 87.69 98 ALA B CA 1
ATOM 2068 C C . ALA B 1 98 ? -9.922 -18.594 -7.711 1 87.69 98 ALA B C 1
ATOM 2070 O O . ALA B 1 98 ? -9.492 -17.562 -8.219 1 87.69 98 ALA B O 1
ATOM 2071 N N . ALA B 1 99 ? -11.078 -18.75 -7.117 1 92.44 99 ALA B N 1
ATOM 2072 C CA . ALA B 1 99 ? -11.938 -17.578 -6.98 1 92.44 99 ALA B CA 1
ATOM 2073 C C . ALA B 1 99 ? -11.289 -16.516 -6.109 1 92.44 99 ALA B C 1
ATOM 2075 O O . ALA B 1 99 ? -11.344 -15.32 -6.43 1 92.44 99 ALA B O 1
ATOM 2076 N N . TYR B 1 100 ? -10.633 -16.906 -5.031 1 93.69 100 TYR B N 1
ATOM 2077 C CA . TYR B 1 100 ? -9.914 -16 -4.145 1 93.69 100 TYR B CA 1
ATOM 2078 C C . TYR B 1 100 ? -8.781 -15.305 -4.883 1 93.69 100 TYR B C 1
ATOM 2080 O O . TYR B 1 100 ? -8.609 -14.094 -4.758 1 93.69 100 TYR B O 1
ATOM 2088 N N . ASN B 1 101 ? -8.07 -16.047 -5.668 1 88.56 101 ASN B N 1
ATOM 2089 C CA . ASN B 1 101 ? -6.957 -15.492 -6.426 1 88.56 101 ASN B CA 1
ATOM 2090 C C . ASN B 1 101 ? -7.438 -14.469 -7.453 1 88.56 101 ASN B C 1
ATOM 2092 O O . ASN B 1 101 ? -6.844 -13.398 -7.586 1 88.56 101 ASN B O 1
ATOM 2096 N N . LYS B 1 102 ? -8.469 -14.844 -8.125 1 89.81 102 LYS B N 1
ATOM 2097 C CA . LYS B 1 102 ? -9.039 -13.93 -9.109 1 89.81 102 LYS B CA 1
ATOM 2098 C C . LYS B 1 102 ? -9.523 -12.641 -8.453 1 89.81 102 LYS B C 1
ATOM 2100 O O . LYS B 1 102 ? -9.234 -11.539 -8.93 1 89.81 102 LYS B O 1
ATOM 2105 N N . ALA B 1 103 ? -10.242 -12.805 -7.355 1 93.75 103 ALA B N 1
ATOM 2106 C CA . ALA B 1 103 ? -10.703 -11.641 -6.609 1 93.75 103 ALA B CA 1
ATOM 2107 C C . ALA B 1 103 ? -9.523 -10.812 -6.102 1 93.75 103 ALA B C 1
ATOM 2109 O O . ALA B 1 103 ? -9.555 -9.578 -6.164 1 93.75 103 ALA B O 1
ATOM 2110 N N . GLY B 1 104 ? -8.531 -11.516 -5.605 1 90.81 104 GLY B N 1
ATOM 2111 C CA . GLY B 1 104 ? -7.348 -10.844 -5.102 1 90.81 104 GLY B CA 1
ATOM 2112 C C . GLY B 1 104 ? -6.672 -9.969 -6.145 1 90.81 104 GLY B C 1
ATOM 2113 O O . GLY B 1 104 ? -6.246 -8.852 -5.844 1 90.81 104 GLY B O 1
ATOM 2114 N N . GLN B 1 105 ? -6.652 -10.414 -7.332 1 88.94 105 GLN B N 1
ATOM 2115 C CA . GLN B 1 105 ? -6.059 -9.648 -8.422 1 88.94 105 GLN B CA 1
ATOM 2116 C C . GLN B 1 105 ? -6.871 -8.398 -8.719 1 88.94 105 GLN B C 1
ATOM 2118 O O . GLN B 1 105 ? -6.312 -7.312 -8.898 1 88.94 105 GLN B O 1
ATOM 2123 N N . GLU B 1 106 ? -8.078 -8.609 -8.828 1 93.56 106 GLU B N 1
ATOM 2124 C CA . GLU B 1 106 ? -8.953 -7.473 -9.086 1 93.56 106 GLU B CA 1
ATOM 2125 C C . GLU B 1 106 ? -8.859 -6.445 -7.953 1 93.56 106 GLU B C 1
ATOM 2127 O O . GLU B 1 106 ? -8.844 -5.238 -8.203 1 93.56 106 GLU B O 1
ATOM 2132 N N . ILE B 1 107 ? -8.75 -6.957 -6.801 1 93.31 107 ILE B N 1
ATOM 2133 C CA . ILE B 1 107 ? -8.656 -6.09 -5.633 1 93.31 107 ILE B CA 1
ATOM 2134 C C . ILE B 1 107 ? -7.352 -5.293 -5.684 1 93.31 107 ILE B C 1
ATOM 2136 O O . ILE B 1 107 ? -7.328 -4.105 -5.355 1 93.31 107 ILE B O 1
ATOM 214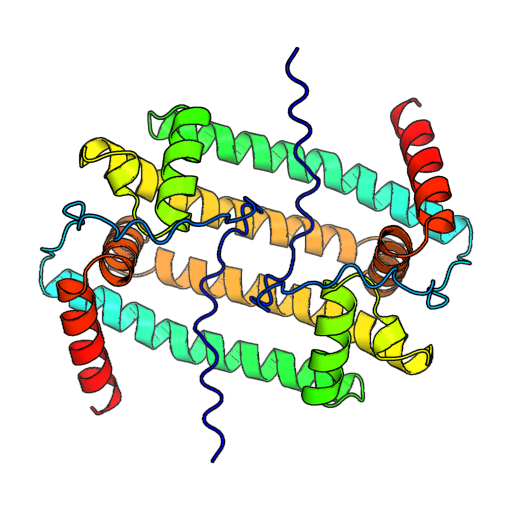0 N N . MET B 1 108 ? -6.266 -5.91 -6.074 1 89.44 108 MET B N 1
ATOM 2141 C CA . MET B 1 108 ? -4.992 -5.203 -6.219 1 89.44 108 MET B CA 1
ATOM 2142 C C . MET B 1 108 ? -5.117 -4.062 -7.223 1 89.44 108 MET B C 1
ATOM 2144 O O . MET B 1 108 ? -4.613 -2.963 -6.98 1 89.44 108 MET B O 1
ATOM 2148 N N . GLN B 1 109 ? -5.777 -4.305 -8.328 1 92.25 109 GLN B N 1
ATOM 2149 C CA . GLN B 1 109 ? -5.992 -3.279 -9.344 1 92.25 109 GLN B CA 1
ATOM 2150 C C . GLN B 1 109 ? -6.859 -2.145 -8.805 1 92.25 109 GLN B C 1
ATOM 2152 O O . GLN B 1 109 ? -6.551 -0.97 -9.016 1 92.25 109 GLN B O 1
ATOM 2157 N N . ILE B 1 110 ? -7.902 -2.498 -8.102 1 94.56 110 ILE B N 1
ATOM 2158 C CA . ILE B 1 110 ? -8.812 -1.524 -7.512 1 94.56 110 ILE B CA 1
ATOM 2159 C C . ILE B 1 110 ? -8.062 -0.667 -6.496 1 94.56 110 ILE B C 1
ATOM 2161 O O . ILE B 1 110 ? -8.219 0.555 -6.465 1 94.56 110 ILE B O 1
ATOM 2165 N N . GLN B 1 111 ? -7.238 -1.298 -5.711 1 90.25 111 GLN B N 1
ATOM 2166 C CA . GLN B 1 111 ? -6.441 -0.581 -4.719 1 90.25 111 GLN B CA 1
ATOM 2167 C C . GLN B 1 111 ? -5.48 0.398 -5.391 1 90.25 111 GLN B C 1
ATOM 2169 O O . GLN B 1 111 ? -5.316 1.528 -4.926 1 90.25 111 GLN B O 1
ATOM 2174 N N . SER B 1 112 ? -4.848 -0.028 -6.465 1 91 112 SER B N 1
ATOM 2175 C CA . SER B 1 112 ? -3.953 0.84 -7.219 1 91 112 SER B CA 1
ATOM 2176 C C . SER B 1 112 ? -4.691 2.059 -7.766 1 91 112 SER B C 1
ATOM 2178 O O . SER B 1 112 ? -4.207 3.186 -7.652 1 91 112 SER B O 1
ATOM 2180 N N . GLU B 1 113 ? -5.836 1.855 -8.281 1 94.81 113 GLU B N 1
ATOM 2181 C CA . GLU B 1 113 ? -6.652 2.932 -8.836 1 94.81 113 GLU B CA 1
ATOM 2182 C C . GLU B 1 113 ? -7.086 3.912 -7.75 1 94.81 113 GLU B C 1
ATOM 2184 O O . GLU B 1 113 ? -7.07 5.125 -7.965 1 94.81 113 GLU B O 1
ATOM 2189 N N . MET B 1 114 ? -7.445 3.369 -6.633 1 94.25 114 MET B N 1
ATOM 2190 C CA . MET B 1 114 ? -7.848 4.203 -5.504 1 94.25 114 MET B CA 1
ATOM 2191 C C . MET B 1 114 ? -6.695 5.09 -5.047 1 94.25 114 MET B C 1
ATOM 2193 O O . MET B 1 114 ? -6.871 6.293 -4.844 1 94.25 114 MET B O 1
ATOM 2197 N N . GLN B 1 115 ? -5.59 4.453 -4.867 1 89.19 115 GLN B N 1
ATOM 2198 C CA . GLN B 1 115 ? -4.414 5.211 -4.449 1 89.19 115 GLN B CA 1
ATOM 2199 C C . GLN B 1 115 ? -4.117 6.344 -5.43 1 89.19 115 GLN B C 1
ATOM 2201 O O . GLN B 1 115 ? -3.871 7.48 -5.016 1 89.19 115 GLN B O 1
ATOM 2206 N N . ASN B 1 116 ? -4.141 6.027 -6.652 1 93.56 116 ASN B N 1
ATOM 2207 C CA . ASN B 1 116 ? -3.875 7.023 -7.688 1 93.56 116 ASN B CA 1
ATOM 2208 C C . ASN B 1 116 ? -4.871 8.18 -7.625 1 93.56 116 ASN B C 1
ATOM 2210 O O . ASN B 1 116 ? -4.48 9.344 -7.723 1 93.56 116 ASN B O 1
ATOM 2214 N N . GLU B 1 117 ? -6.086 7.82 -7.48 1 95.5 117 GLU B N 1
ATOM 2215 C CA . GLU B 1 117 ? -7.125 8.844 -7.445 1 95.5 117 GLU B CA 1
ATOM 2216 C C . GLU B 1 117 ? -7.008 9.703 -6.191 1 95.5 117 GLU B C 1
ATOM 2218 O O . GLU B 1 117 ? -7.129 10.93 -6.262 1 95.5 117 GLU B O 1
ATOM 2223 N N . VAL B 1 118 ? -6.754 9.156 -5.02 1 93.94 118 VAL B N 1
ATOM 2224 C CA . VAL B 1 118 ? -6.613 9.875 -3.76 1 93.94 118 VAL B CA 1
ATOM 2225 C C . VAL B 1 118 ? -5.395 10.797 -3.824 1 93.94 118 VAL B C 1
ATOM 2227 O O . VAL B 1 118 ? -5.48 11.977 -3.475 1 93.94 118 VAL B O 1
ATOM 2230 N N . VAL B 1 119 ? -4.273 10.297 -4.238 1 93.06 119 VAL B N 1
ATOM 2231 C CA . VAL B 1 119 ? -3.061 11.102 -4.355 1 93.06 119 VAL B CA 1
ATOM 2232 C C . VAL B 1 119 ? -3.295 12.242 -5.336 1 93.06 119 VAL B C 1
ATOM 2234 O O . VAL B 1 119 ? -2.859 13.375 -5.098 1 93.06 119 VAL B O 1
ATOM 2237 N N . GLY B 1 120 ? -3.91 11.914 -6.449 1 94.56 120 GLY B N 1
ATOM 2238 C CA . GLY B 1 120 ? -4.254 12.945 -7.414 1 94.56 120 GLY B CA 1
ATOM 2239 C C . GLY B 1 120 ? -5.102 14.055 -6.824 1 94.56 120 GLY B C 1
ATOM 2240 O O . GLY B 1 120 ? -4.824 15.242 -7.035 1 94.56 120 GLY B O 1
ATOM 2241 N N . HIS B 1 121 ? -6.07 13.648 -6.023 1 95.56 121 HIS B N 1
ATOM 2242 C CA . HIS B 1 121 ? -6.973 14.625 -5.414 1 95.56 121 HIS B CA 1
ATOM 2243 C C . HIS B 1 121 ? -6.234 15.508 -4.414 1 95.56 121 HIS B C 1
ATOM 2245 O O . HIS B 1 121 ? -6.477 16.719 -4.352 1 95.56 121 HIS B O 1
ATOM 2251 N N . ILE B 1 122 ? -5.402 14.945 -3.619 1 95 122 ILE B N 1
ATOM 2252 C CA . ILE B 1 122 ? -4.609 15.703 -2.658 1 95 122 ILE B CA 1
ATOM 2253 C C . ILE B 1 122 ? -3.689 16.672 -3.4 1 95 122 ILE B C 1
ATOM 2255 O O . ILE B 1 122 ? -3.596 17.844 -3.043 1 95 122 ILE B O 1
ATOM 2259 N N . SER B 1 123 ? -3.094 16.219 -4.457 1 93.5 123 SER B N 1
ATOM 2260 C CA . SER B 1 123 ? -2.141 17.016 -5.227 1 93.5 123 SER B CA 1
ATOM 2261 C C . SER B 1 123 ? -2.824 18.203 -5.898 1 93.5 123 SER B C 1
ATOM 2263 O O . SER B 1 123 ? -2.215 19.25 -6.074 1 93.5 123 SER B O 1
ATOM 2265 N N . GLU B 1 124 ? -4.023 18.047 -6.262 1 94.62 124 GLU B N 1
ATOM 2266 C CA . GLU B 1 124 ? -4.75 19.078 -7.008 1 94.62 124 GLU B CA 1
ATOM 2267 C C . GLU B 1 124 ? -5.496 20.016 -6.066 1 94.62 124 GLU B C 1
ATOM 2269 O O . GLU B 1 124 ? -6.039 21.031 -6.5 1 94.62 124 GLU B O 1
ATOM 2274 N N . SER B 1 125 ? -5.457 19.688 -4.812 1 95.56 125 SER B N 1
ATOM 2275 C CA . SER B 1 125 ? -6.195 20.5 -3.848 1 95.56 125 SER B CA 1
ATOM 2276 C C . SER B 1 125 ? -5.484 21.812 -3.576 1 95.56 125 SER B C 1
ATOM 2278 O O . SER B 1 125 ? -4.285 21.938 -3.822 1 95.56 125 SER B O 1
ATOM 2280 N N . ASP B 1 126 ? -6.223 22.781 -3.027 1 94.75 126 ASP B N 1
ATOM 2281 C CA . ASP B 1 126 ? -5.668 24.078 -2.648 1 94.75 126 ASP B CA 1
ATOM 2282 C C . ASP B 1 126 ? -4.695 23.938 -1.479 1 94.75 126 ASP B C 1
ATOM 2284 O O . ASP B 1 126 ? -3.812 24.781 -1.297 1 94.75 126 ASP B O 1
ATOM 2288 N N . LEU B 1 127 ? -4.863 22.984 -0.674 1 94.88 127 LEU B N 1
ATOM 2289 C CA . LEU B 1 127 ? -3.982 22.75 0.467 1 94.88 127 LEU B CA 1
ATOM 2290 C C . LEU B 1 127 ? -2.623 22.234 0.009 1 94.88 127 LEU B C 1
ATOM 2292 O O . LEU B 1 127 ? -1.589 22.641 0.553 1 94.88 127 LEU B O 1
ATOM 2296 N N . GLY B 1 128 ? -2.639 21.375 -1.025 1 92.44 128 GLY B N 1
ATOM 2297 C CA . GLY B 1 128 ? -1.424 20.766 -1.535 1 92.44 128 GLY B CA 1
ATOM 2298 C C . GLY B 1 128 ? -0.941 19.609 -0.688 1 92.44 128 GLY B C 1
ATOM 2299 O O . GLY B 1 128 ? -1.369 19.453 0.457 1 92.44 128 GLY B O 1
ATOM 2300 N N . PRO B 1 129 ? 0.013 18.844 -1.2 1 92.25 129 PRO B N 1
ATOM 2301 C CA . PRO B 1 129 ? 0.425 17.609 -0.528 1 92.25 129 PRO B CA 1
ATOM 2302 C C . PRO B 1 129 ? 1.298 17.875 0.698 1 92.25 129 PRO B C 1
ATOM 2304 O O . PRO B 1 129 ? 1.212 17.141 1.687 1 92.25 129 PRO B O 1
ATOM 2307 N N . GLU B 1 130 ? 2.068 18.922 0.642 1 88.38 130 GLU B N 1
ATOM 2308 C CA . GLU B 1 130 ? 2.98 19.203 1.746 1 88.38 130 GLU B CA 1
ATOM 2309 C C . GLU B 1 130 ? 2.215 19.562 3.014 1 88.38 130 GLU B C 1
ATOM 2311 O O . GLU B 1 130 ? 2.41 18.938 4.062 1 88.38 130 GLU B O 1
ATOM 2316 N N . LYS B 1 131 ? 1.386 20.562 2.834 1 92.75 131 LYS B N 1
ATOM 2317 C CA . LYS B 1 131 ? 0.6 20.969 3.99 1 92.75 131 LYS B CA 1
ATOM 2318 C C . LYS B 1 131 ? -0.338 19.859 4.449 1 92.75 131 LYS B C 1
ATOM 2320 O O . LYS B 1 131 ? -0.554 19.688 5.648 1 92.75 131 LYS B O 1
ATOM 2325 N N . PHE B 1 132 ? -0.88 19.109 3.549 1 94.62 132 PHE B N 1
ATOM 2326 C CA . PHE B 1 132 ? -1.731 17.984 3.9 1 94.62 132 PHE B CA 1
ATOM 2327 C C . PHE B 1 132 ? -0.985 17 4.797 1 94.62 132 PHE B C 1
ATOM 2329 O O . PHE B 1 132 ? -1.505 16.578 5.828 1 94.62 132 PHE B O 1
ATOM 2336 N N . GLN B 1 133 ? 0.117 16.672 4.418 1 88.62 133 GLN B N 1
ATOM 2337 C CA . GLN B 1 133 ? 0.915 15.719 5.176 1 88.62 133 GLN B CA 1
ATOM 2338 C C . GLN B 1 133 ? 1.256 16.25 6.559 1 88.62 133 GLN B C 1
ATOM 2340 O O . GLN B 1 133 ? 1.233 15.516 7.543 1 88.62 133 GLN B O 1
ATOM 2345 N N . GLN B 1 134 ? 1.608 17.531 6.602 1 89.56 134 GLN B N 1
ATOM 2346 C CA . GLN B 1 134 ? 1.916 18.141 7.891 1 89.56 134 GLN B CA 1
ATOM 2347 C C . GLN B 1 134 ? 0.725 18.047 8.844 1 89.56 134 GLN B C 1
ATOM 2349 O O . GLN B 1 134 ? 0.878 17.656 10 1 89.56 134 GLN B O 1
ATOM 2354 N N . ILE B 1 135 ? -0.338 18.391 8.289 1 94.25 135 ILE B N 1
ATOM 2355 C CA . ILE B 1 135 ? -1.542 18.359 9.109 1 94.25 135 ILE B CA 1
ATOM 2356 C C . ILE B 1 135 ? -1.899 16.922 9.469 1 94.25 135 ILE B C 1
ATOM 2358 O O . ILE B 1 135 ? -2.297 16.641 10.602 1 94.25 135 ILE B O 1
ATOM 2362 N N . TYR B 1 136 ? -1.727 15.984 8.547 1 92 136 TYR B N 1
ATOM 2363 C CA . TYR B 1 136 ? -1.99 14.57 8.805 1 92 136 TYR B CA 1
ATOM 2364 C C . TYR B 1 136 ? -1.103 14.047 9.93 1 92 136 TYR B C 1
ATOM 2366 O O . TYR B 1 136 ? -1.573 13.336 10.82 1 92 136 TYR B O 1
ATOM 2374 N N . MET B 1 137 ? 0.15 14.43 9.836 1 84.12 137 MET B N 1
ATOM 2375 C CA . MET B 1 137 ? 1.07 14.016 10.891 1 84.12 137 MET B CA 1
ATOM 2376 C C . MET B 1 137 ? 0.626 14.57 12.242 1 84.12 137 MET B C 1
ATOM 2378 O O . MET B 1 137 ? 0.623 13.844 13.242 1 84.12 137 MET B O 1
ATOM 2382 N N . ALA B 1 138 ? 0.296 15.82 12.227 1 90.25 138 ALA B N 1
ATOM 2383 C CA . ALA B 1 138 ? -0.178 16.422 13.469 1 90.25 138 ALA B CA 1
ATOM 2384 C C . ALA B 1 138 ? -1.441 15.734 13.969 1 90.25 138 ALA B C 1
ATOM 2386 O O . ALA B 1 138 ? -1.6 15.508 15.172 1 90.25 138 ALA B O 1
ATOM 2387 N N . TYR B 1 139 ? -2.332 15.414 13.086 1 93.06 139 TYR B N 1
ATOM 2388 C CA . TYR B 1 139 ? -3.57 14.727 13.422 1 93.06 139 TYR B CA 1
ATOM 2389 C C . TYR B 1 139 ? -3.285 13.414 14.156 1 93.06 139 TYR B C 1
ATOM 2391 O O . TYR B 1 139 ? -4.016 13.039 15.078 1 93.06 139 TYR B O 1
ATOM 2399 N N . THR B 1 140 ? -2.225 12.727 13.773 1 85.25 140 THR B N 1
ATOM 2400 C CA . THR B 1 140 ? -1.938 11.406 14.32 1 85.25 140 THR B CA 1
ATOM 2401 C C . THR B 1 140 ? -1.156 11.516 15.625 1 85.25 140 THR B C 1
ATOM 2403 O O . THR B 1 140 ? -1.151 10.578 16.438 1 85.25 140 THR B O 1
ATOM 2406 N N . GLN B 1 141 ? -0.563 12.641 15.812 1 80.31 141 GLN B N 1
ATOM 2407 C CA . GLN B 1 141 ? 0.392 12.695 16.906 1 80.31 141 GLN B CA 1
ATOM 2408 C C . GLN B 1 141 ? -0.075 13.664 18 1 80.31 141 GLN B C 1
ATOM 2410 O O . GLN B 1 141 ? 0.396 13.609 19.125 1 80.31 141 GLN B O 1
ATOM 2415 N N . SER B 1 142 ? -0.94 14.648 17.547 1 88.75 142 SER B N 1
ATOM 2416 C CA . SER B 1 142 ? -1.381 15.688 18.469 1 88.75 142 SER B CA 1
ATOM 2417 C C . SER B 1 142 ? -2.855 15.531 18.828 1 88.75 142 SER B C 1
ATOM 2419 O O . SER B 1 142 ? -3.725 15.68 17.969 1 88.75 142 SER B O 1
ATOM 2421 N N . GLU B 1 143 ? -3.178 15.281 20.094 1 91.19 143 GLU B N 1
ATOM 2422 C CA . GLU B 1 143 ? -4.566 15.195 20.547 1 91.19 143 GLU B CA 1
ATOM 2423 C C . GLU B 1 143 ? -5.309 16.5 20.281 1 91.19 143 GLU B C 1
ATOM 2425 O O . GLU B 1 143 ? -6.492 16.5 19.938 1 91.19 143 GLU B O 1
ATOM 2430 N N . LYS B 1 144 ? -4.562 17.594 20.453 1 92.69 144 LYS B N 1
ATOM 2431 C CA . LYS B 1 144 ? -5.145 18.922 20.219 1 92.69 144 LYS B CA 1
ATOM 2432 C C . LYS B 1 144 ? -5.594 19.062 18.766 1 92.69 144 LYS B C 1
ATOM 2434 O O . LYS B 1 144 ? -6.734 19.453 18.5 1 92.69 144 LYS B O 1
ATOM 2439 N N . VAL B 1 145 ? -4.762 18.766 17.828 1 94.88 145 VAL B N 1
ATOM 2440 C CA . VAL B 1 145 ? -5.074 18.859 16.406 1 94.88 145 VAL B CA 1
ATOM 2441 C C . VAL B 1 145 ? -6.148 17.844 16.031 1 94.88 145 VAL B C 1
ATOM 2443 O O . VAL B 1 145 ? -7.082 18.156 15.289 1 94.88 145 VAL B O 1
ATOM 2446 N N . ARG B 1 146 ? -6.086 16.672 16.562 1 95.5 146 ARG B N 1
ATOM 2447 C CA . ARG B 1 146 ? -7.062 15.617 16.312 1 95.5 146 ARG B CA 1
ATOM 2448 C C . ARG B 1 146 ? -8.461 16.062 16.734 1 95.5 146 ARG B C 1
ATOM 2450 O O . ARG B 1 146 ? -9.414 15.93 15.969 1 95.5 146 ARG B O 1
ATOM 2457 N N . ALA B 1 147 ? -8.516 16.562 17.969 1 95.88 147 ALA B N 1
ATOM 2458 C CA . ALA B 1 147 ? -9.812 17 18.5 1 95.88 147 ALA B CA 1
ATOM 2459 C C . ALA B 1 147 ? -10.414 18.094 17.625 1 95.88 147 ALA B C 1
ATOM 2461 O O . ALA B 1 147 ? -11.617 18.078 17.344 1 95.88 147 ALA B O 1
ATOM 2462 N N . LYS B 1 148 ? -9.539 19.062 17.25 1 96.56 148 LYS B N 1
ATOM 2463 C CA . LYS B 1 148 ? -10 20.172 16.422 1 96.56 148 LYS B CA 1
ATOM 2464 C C . LYS B 1 148 ? -10.516 19.672 15.07 1 96.56 148 LYS B C 1
ATOM 2466 O O . LYS B 1 148 ? -11.609 20.047 14.641 1 96.56 148 LYS B O 1
ATOM 2471 N N . ILE B 1 149 ? -9.797 18.797 14.414 1 97.44 149 ILE B N 1
ATOM 2472 C CA . ILE B 1 149 ? -10.156 18.281 13.109 1 97.44 149 ILE B CA 1
ATOM 2473 C C . ILE B 1 149 ? -11.406 17.406 13.227 1 97.44 149 ILE B C 1
ATOM 2475 O O . ILE B 1 149 ? -12.312 17.484 12.398 1 97.44 149 ILE B O 1
ATOM 2479 N N . ASP B 1 150 ? -11.469 16.531 14.211 1 96.5 150 ASP B N 1
ATOM 2480 C CA . ASP B 1 150 ? -12.633 15.672 14.406 1 96.5 150 ASP B CA 1
ATOM 2481 C C . ASP B 1 150 ? -13.906 16.5 14.57 1 96.5 150 ASP B C 1
ATOM 2483 O O . ASP B 1 150 ? -14.945 16.156 14 1 96.5 150 ASP B O 1
ATOM 2487 N N . LYS B 1 151 ? -13.75 17.531 15.391 1 96.81 151 LYS B N 1
ATOM 2488 C CA . LYS B 1 151 ? -14.906 18.406 15.594 1 96.81 151 LYS B CA 1
ATOM 2489 C C . LYS B 1 151 ? -15.336 19.062 14.281 1 96.81 151 LYS B C 1
ATOM 2491 O O . LYS B 1 151 ? -16.516 19.062 13.953 1 96.81 151 LYS B O 1
ATOM 2496 N N . MET B 1 152 ? -14.359 19.562 13.539 1 96.94 152 MET B N 1
ATOM 2497 C CA . MET B 1 152 ? -14.672 20.234 12.273 1 96.94 152 MET B CA 1
ATOM 2498 C C . MET B 1 152 ? -15.25 19.234 11.273 1 96.94 152 MET B C 1
ATOM 2500 O O . MET B 1 152 ? -16.156 19.594 10.5 1 96.94 152 MET B O 1
ATOM 2504 N N . MET B 1 153 ? -14.711 18.078 11.281 1 96.31 153 MET B N 1
ATOM 2505 C CA . MET B 1 153 ? -15.227 17.031 10.406 1 96.31 153 MET B CA 1
ATOM 2506 C C . MET B 1 153 ? -16.672 16.688 10.758 1 96.31 153 MET B C 1
ATOM 2508 O O . MET B 1 153 ? -17.516 16.547 9.875 1 96.31 153 MET B O 1
ATOM 2512 N N . ALA B 1 154 ? -16.969 16.578 12.031 1 95.56 154 ALA B N 1
ATOM 2513 C CA . ALA B 1 154 ? -18.312 16.266 12.5 1 95.56 154 ALA B CA 1
ATOM 2514 C C . ALA B 1 154 ? -19.297 17.359 12.102 1 95.56 154 ALA B C 1
ATOM 2516 O O . ALA B 1 154 ? -20.406 17.062 11.641 1 95.56 154 ALA B O 1
ATOM 2517 N N . ASP B 1 155 ? -18.828 18.531 12.266 1 95.81 155 ASP B N 1
ATOM 2518 C CA . ASP B 1 155 ? -19.672 19.656 11.914 1 95.81 155 ASP B CA 1
ATOM 2519 C C . ASP B 1 155 ? -19.953 19.688 10.414 1 95.81 155 ASP B C 1
ATOM 2521 O O . ASP B 1 155 ? -21.078 20.016 9.992 1 95.81 155 ASP B O 1
ATOM 2525 N N . ALA B 1 156 ? -18.969 19.391 9.664 1 94.06 156 ALA B N 1
ATOM 2526 C CA . ALA B 1 156 ? -19.094 19.438 8.211 1 94.06 156 ALA B CA 1
ATOM 2527 C C . ALA B 1 156 ? -19.984 18.312 7.688 1 94.06 156 ALA B C 1
ATOM 2529 O O . ALA B 1 156 ? -20.688 18.484 6.684 1 94.06 156 ALA B O 1
ATOM 2530 N N . ILE B 1 157 ? -19.969 17.234 8.352 1 91.44 157 ILE B N 1
ATOM 2531 C CA . ILE B 1 157 ? -20.766 16.094 7.91 1 91.44 157 ILE B CA 1
ATOM 2532 C C . ILE B 1 157 ? -22.234 16.312 8.266 1 91.44 157 ILE B C 1
ATOM 2534 O O . ILE B 1 157 ? -23.125 15.898 7.523 1 91.44 157 ILE B O 1
ATOM 2538 N N . GLU B 1 158 ? -22.438 16.922 9.406 1 88.81 158 GLU B N 1
ATOM 2539 C CA . GLU B 1 158 ? -23.797 17.188 9.867 1 88.81 158 GLU B CA 1
ATOM 2540 C C . GLU B 1 158 ? -24.438 18.312 9.062 1 88.81 158 GLU B C 1
ATOM 2542 O O . GLU B 1 158 ? -25.672 18.422 9.008 1 88.81 158 GLU B O 1
ATOM 2547 N N . ASP B 1 159 ? -23.719 19.156 8.445 1 76.56 159 ASP B N 1
ATOM 2548 C CA . ASP B 1 159 ? -24.281 20.266 7.691 1 76.56 159 ASP B CA 1
ATOM 2549 C C . ASP B 1 159 ? -24.609 19.844 6.258 1 76.56 159 ASP B C 1
ATOM 2551 O O . ASP B 1 159 ? -25.625 20.281 5.695 1 76.56 159 ASP B O 1
#

Nearest PDB structures (foldseek):
  7o3x-assembly1_E  TM=2.639E-01  e=9.859E-01  Synechocystis sp. PCC 6803 substr. Kazusa
  8rhn-assembly1_B  TM=3.103E-01  e=4.946E+00  Homo sapiens
  7p3r-assembly1_C  TM=3.097E-01  e=8.321E+00  Vibrio cholerae O1 biovar El Tor str. N16961
  1jch-assembly1_A  TM=2.844E-01  e=7.499E+00  Escherichia coli str. K-12 substr. W3110
  7o3x-assembly1_E  TM=2.639E-01  e=1.027E+00  Synechocystis sp. PCC 6803 substr. Kazusa

Sequence (318 aa):
MYKLVVPFFVFALFFGFTASAQEVMPQQMEVQEDFPEEDIKKFVDVNLQVMPIQEKYQSKMMESIEESGMTVERFEALSMAQQNGDIREASEDPEELAAYNKAGQEIMQIQSEMQNEVVGHISESDLGPEKFQQIYMAYTQSEKVRAKIDKMMADAIEDMYKLVVPFFVFALFFGFTASAQEVMPQQMEVQEDFPEEDIKKFVDVNLQVMPIQEKYQSKMMESIEESGMTVERFEALSMAQQNGDIREASEDPEELAAYNKAGQEIMQIQSEMQNEVVGHISESDLGPEKFQQIYMAYTQSEKVRAKIDKMMADAIED

pLDDT: mean 80.72, std 24.79, range [18.64, 98.0]

Solvent-accessible surface area (backbone atoms only — not comparable to full-atom values): 18107 Å² total; per-residue (Å²): 132,84,75,75,74,66,68,79,73,67,80,63,76,74,67,80,65,83,71,79,69,71,81,67,76,63,73,80,47,84,54,72,64,81,68,60,67,67,56,54,50,42,47,47,51,53,50,60,60,42,50,58,54,52,51,52,46,50,50,50,44,52,50,44,34,47,72,44,75,40,53,69,68,56,48,49,49,35,48,52,23,41,72,72,60,31,38,38,80,59,48,84,48,65,70,58,52,50,28,50,47,45,28,49,48,53,41,52,53,50,50,48,51,46,51,47,50,50,52,49,50,41,57,70,37,93,59,27,51,59,55,44,47,50,51,50,52,16,41,74,61,30,69,68,39,30,53,53,50,52,50,51,46,50,52,61,69,73,101,131,84,76,75,75,66,68,78,72,67,79,62,78,74,67,82,65,85,71,81,69,71,82,66,76,66,73,81,49,83,55,72,67,80,68,60,67,68,56,53,51,41,47,47,52,52,52,59,58,43,49,59,53,50,52,52,48,49,50,51,45,54,50,45,34,46,74,44,73,41,52,70,66,57,49,50,47,36,50,52,22,40,72,72,59,32,38,40,83,58,49,84,48,66,69,59,52,50,29,50,47,47,28,50,48,51,40,53,53,51,50,47,52,46,51,47,50,51,53,49,51,41,56,71,37,94,59,27,52,58,55,43,47,51,51,51,50,14,42,74,60,30,69,69,38,29,52,53,48,51,50,52,46,51,53,60,71,73,102

Radius of gyration: 21.45 Å; Cα contacts (8 Å, |Δi|>4): 269; chains: 2; bounding box: 56×57×48 Å

Organism: Indibacter alkaliphilus (strain CCUG 57479 / KCTC 22604 / LW1) (NCBI:txid1189612)

InterPro domains:
  IPR025433 Domain of unknown function DUF4168 [PF13767] (21-84)

Secondary structure (DSSP, 8-state):
------------------------------------HHHHHHHHHHHHHHHHHHHHHHHHHHHHHHHTT--HHHHHHHHHHHHTT-GGGT---HHHHHHHHHHHHHHHHHHHHHHHHHHHHHHHSSSHHHHHHHHHHHHHH-HHHHHHHHHHHHHHHH-/------------------------------------HHHHHHHHHHHHHHHHHHHHHHHHHHHHHHHTT--HHHHHHHHHHHHTT-GGGT---HHHHHHHHHHHHHHHHHHHHHHHHHHHHHHHSSSHHHHHHHHHHHHHH-HHHHHHHHHHHHHHHH-

Foldseek 3Di:
DPPPPVPPPPVPPPPVPDPPPDPPVPPLPCQPQDDPPVLLVLLLVLVVVLVVLVVVLVVVLQVLLVVLVHHPVLLVLQVVCVVVPHSVVSPDDPSVVVSSVSSVVSNVVSVVVSVVVSQVSQCPGPSHDVNSVSLVVCCVRPPSSVVVSVVVNVVVVVD/DPPPPVPPPPVPPPPVPPCPPDPPVPPLPCQPQDDPPVLLVLLLVLVVVLVVLVVVLVVVLQVLLVVLVHHPVLLVLQVVCVVVPHSVVSPDDPSVVVSSVSSVVSNVVSVVVSVVVSQVSQCPGPSHDVNSVSLVVCCVRPPSSVVVSVVVNVVVVVD